Protein AF-A0A430FF08-F1 (afdb_monomer_lite)

Structure (mmCIF, N/CA/C/O backbone):
data_AF-A0A430FF08-F1
#
_entry.id   AF-A0A430FF08-F1
#
loop_
_atom_site.group_PDB
_atom_site.id
_atom_site.type_symbol
_atom_site.label_atom_id
_atom_site.label_alt_id
_atom_site.label_comp_id
_atom_site.label_asym_id
_atom_site.label_entity_id
_atom_site.label_seq_id
_atom_site.pdbx_PDB_ins_code
_atom_site.Cartn_x
_atom_site.Cartn_y
_atom_site.Cartn_z
_atom_site.occupancy
_atom_site.B_iso_or_equiv
_atom_site.auth_seq_id
_atom_site.auth_comp_id
_atom_site.auth_asym_id
_atom_site.auth_atom_id
_atom_site.pdbx_PDB_model_num
ATOM 1 N N . MET A 1 1 ? 15.191 -6.983 -10.517 1.00 66.75 1 MET A N 1
ATOM 2 C C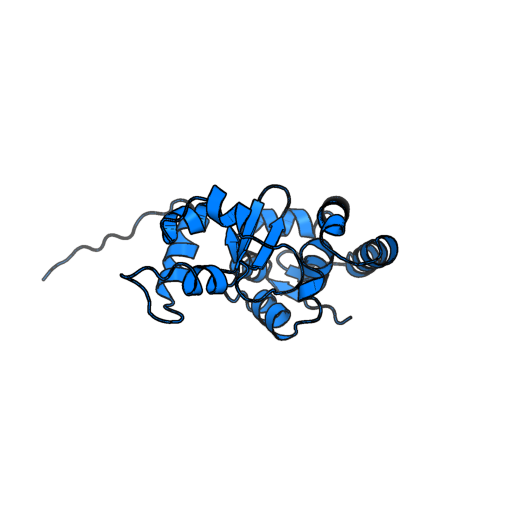A . MET A 1 1 ? 13.852 -6.949 -9.890 1.00 66.75 1 MET A CA 1
ATOM 3 C C . MET A 1 1 ? 12.830 -7.438 -10.908 1.00 66.75 1 MET A C 1
ATOM 5 O O . MET A 1 1 ? 12.904 -7.000 -12.047 1.00 66.75 1 MET A O 1
ATOM 9 N N . LYS A 1 2 ? 11.949 -8.388 -10.564 1.00 80.06 2 LYS A N 1
ATOM 10 C CA . LYS A 1 2 ? 10.978 -8.935 -11.528 1.00 80.06 2 LYS A CA 1
ATOM 11 C C . LYS A 1 2 ? 9.742 -8.034 -11.597 1.00 80.06 2 LYS A C 1
ATOM 13 O O . LYS A 1 2 ? 9.140 -7.730 -10.567 1.00 80.06 2 LYS A O 1
ATOM 18 N N . LYS A 1 3 ? 9.357 -7.635 -12.808 1.00 86.44 3 LYS A N 1
ATOM 19 C CA . LYS A 1 3 ? 8.114 -6.902 -13.074 1.00 86.44 3 LYS A CA 1
ATOM 20 C C . LYS A 1 3 ? 6.908 -7.793 -12.763 1.00 86.44 3 LYS A C 1
ATOM 22 O O . LYS A 1 3 ? 6.818 -8.907 -13.282 1.00 86.44 3 LYS A O 1
ATOM 27 N N . VAL A 1 4 ? 5.988 -7.305 -11.930 1.00 90.81 4 VAL A N 1
ATOM 28 C CA . VAL A 1 4 ? 4.734 -7.994 -11.588 1.00 90.81 4 VAL A CA 1
ATOM 29 C C . VAL A 1 4 ? 3.559 -7.135 -12.024 1.00 90.81 4 VAL A C 1
ATOM 31 O O . VAL A 1 4 ? 3.345 -6.042 -11.504 1.00 90.81 4 VAL A O 1
ATOM 34 N N . ILE A 1 5 ? 2.795 -7.637 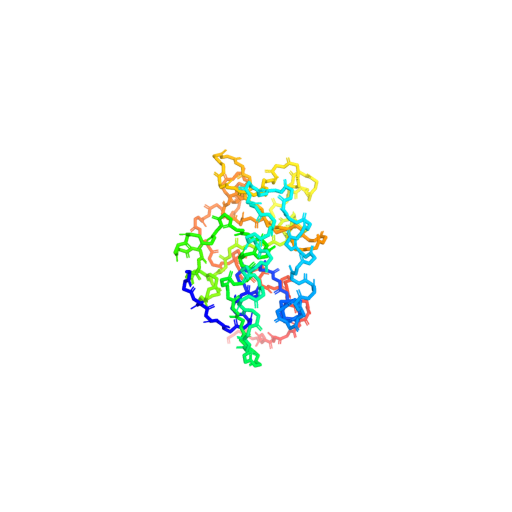-12.993 1.00 91.81 5 ILE A N 1
ATOM 35 C CA . ILE A 1 5 ? 1.619 -6.958 -13.533 1.00 91.81 5 ILE A CA 1
ATOM 36 C C . ILE A 1 5 ? 0.351 -7.564 -12.940 1.00 91.81 5 ILE A C 1
ATOM 38 O O . ILE A 1 5 ? 0.188 -8.781 -12.921 1.00 91.81 5 ILE A O 1
ATOM 42 N N . ALA A 1 6 ? -0.561 -6.707 -12.493 1.00 93.31 6 ALA A N 1
ATOM 43 C CA . ALA A 1 6 ? -1.862 -7.099 -11.967 1.00 93.31 6 ALA A CA 1
ATOM 44 C C . ALA A 1 6 ? -2.968 -6.199 -12.518 1.00 93.31 6 ALA A C 1
ATOM 46 O O . ALA A 1 6 ? -2.698 -5.111 -13.027 1.00 93.31 6 ALA A O 1
ATOM 47 N N . ARG A 1 7 ? -4.230 -6.630 -12.405 1.00 94.56 7 ARG A N 1
ATOM 48 C CA . ARG A 1 7 ? -5.366 -5.746 -12.708 1.00 94.56 7 ARG A CA 1
ATOM 49 C C . ARG A 1 7 ? -5.378 -4.586 -11.714 1.00 94.56 7 ARG A C 1
ATOM 51 O O . ARG A 1 7 ? -5.214 -4.811 -10.519 1.00 94.56 7 ARG A O 1
ATOM 58 N N . THR A 1 8 ? -5.658 -3.367 -12.170 1.00 93.38 8 THR A N 1
ATOM 59 C CA . THR A 1 8 ? -5.707 -2.179 -11.297 1.00 93.38 8 THR A CA 1
ATOM 60 C C . THR A 1 8 ? -6.659 -2.373 -10.118 1.00 93.38 8 THR A C 1
ATOM 62 O O . THR A 1 8 ? -6.327 -2.006 -8.995 1.00 93.38 8 THR A O 1
ATOM 65 N N . LYS A 1 9 ? -7.810 -3.020 -10.353 1.00 94.50 9 LYS A N 1
ATOM 66 C CA . LYS A 1 9 ? -8.791 -3.331 -9.305 1.00 94.50 9 LYS A CA 1
ATOM 67 C C . LYS A 1 9 ? -8.232 -4.205 -8.179 1.00 94.50 9 LYS A C 1
ATOM 69 O O . LYS A 1 9 ? -8.669 -4.067 -7.046 1.00 94.50 9 LYS A O 1
ATOM 74 N N . ASN A 1 10 ? -7.270 -5.078 -8.481 1.00 95.56 10 ASN A N 1
ATOM 75 C CA . ASN A 1 10 ? -6.657 -5.948 -7.485 1.00 95.56 10 ASN A CA 1
ATOM 76 C C . ASN A 1 10 ? -5.764 -5.118 -6.563 1.00 95.56 10 ASN A C 1
ATOM 78 O O . ASN A 1 10 ? -5.922 -5.175 -5.351 1.00 95.56 10 ASN A O 1
ATOM 82 N N . LEU A 1 11 ? -4.896 -4.277 -7.134 1.00 95.12 11 LEU A N 1
ATOM 83 C CA . LEU A 1 11 ? -4.060 -3.385 -6.331 1.00 95.12 11 LEU A CA 1
ATOM 84 C C . LEU A 1 11 ? -4.914 -2.404 -5.511 1.00 95.12 11 LEU A C 1
ATOM 86 O O . LEU A 1 11 ? -4.645 -2.202 -4.334 1.00 95.12 11 LEU A O 1
ATOM 90 N N . ALA A 1 12 ? -5.976 -1.851 -6.099 1.00 93.69 12 ALA A N 1
ATOM 91 C CA . ALA A 1 12 ? -6.926 -0.995 -5.388 1.00 93.69 12 ALA A CA 1
ATOM 92 C C . ALA A 1 12 ? -7.569 -1.720 -4.195 1.00 93.69 12 ALA A C 1
ATOM 94 O O . ALA A 1 12 ? -7.608 -1.177 -3.092 1.00 93.69 12 ALA A O 1
ATOM 95 N N . LEU A 1 13 ? -7.980 -2.978 -4.392 1.00 92.00 13 LEU A N 1
ATOM 96 C CA . LEU A 1 13 ? -8.539 -3.801 -3.329 1.00 92.00 13 LEU A CA 1
ATOM 97 C C . LEU A 1 13 ? -7.517 -4.095 -2.222 1.00 92.00 13 LEU A C 1
ATOM 99 O O . LEU A 1 13 ? -7.828 -3.911 -1.052 1.00 92.00 13 LEU A O 1
ATOM 103 N N . TYR A 1 14 ? -6.292 -4.484 -2.577 1.00 94.88 14 TYR A N 1
ATOM 104 C CA . TYR A 1 14 ? -5.200 -4.700 -1.620 1.00 94.88 14 TYR A CA 1
ATOM 105 C C . TYR A 1 14 ? -4.941 -3.464 -0.743 1.00 94.88 14 TYR A C 1
ATOM 107 O O . TYR A 1 14 ? -4.687 -3.608 0.453 1.00 94.88 14 TYR A O 1
ATOM 115 N N . LEU A 1 15 ? -5.030 -2.266 -1.332 1.00 93.06 15 LEU A N 1
ATOM 116 C CA . LEU A 1 15 ? -4.756 -0.990 -0.665 1.00 93.06 15 LEU A CA 1
ATOM 117 C C . LEU A 1 15 ? -5.946 -0.411 0.116 1.00 93.06 15 LEU A C 1
ATOM 119 O O . LEU A 1 15 ? -5.754 0.532 0.883 1.00 93.06 15 LEU A O 1
ATOM 123 N N . GLY A 1 16 ? -7.168 -0.895 -0.126 1.00 89.69 16 GLY A N 1
ATOM 124 C CA . GLY A 1 16 ? -8.377 -0.224 0.355 1.00 89.69 16 GLY A CA 1
ATOM 125 C C . GLY A 1 16 ? -8.541 1.179 -0.250 1.00 89.69 16 GLY A C 1
ATOM 126 O O . GLY A 1 16 ? -8.882 2.128 0.457 1.00 89.69 16 GLY A O 1
ATOM 127 N N . LEU A 1 17 ? -8.246 1.321 -1.546 1.00 91.19 17 LEU A N 1
ATOM 128 C CA . LEU A 1 17 ? -8.379 2.558 -2.321 1.00 91.19 17 LEU A CA 1
ATOM 129 C C . LEU A 1 17 ? -9.340 2.366 -3.498 1.00 91.19 17 LEU A C 1
ATOM 131 O O . LEU A 1 17 ? -9.623 1.245 -3.919 1.00 91.19 17 LEU A O 1
ATOM 135 N N . ASP A 1 18 ? -9.796 3.472 -4.080 1.00 91.06 18 ASP A N 1
ATOM 136 C CA . ASP A 1 18 ? -10.541 3.442 -5.331 1.00 91.06 18 ASP A CA 1
ATOM 137 C C . ASP A 1 18 ? -9.617 3.179 -6.540 1.00 91.06 18 ASP A C 1
ATOM 139 O O . ASP A 1 18 ? -8.431 3.532 -6.568 1.00 91.06 18 ASP A O 1
ATOM 143 N N . VAL A 1 19 ? -10.177 2.537 -7.570 1.00 91.31 19 VAL A N 1
ATOM 144 C CA . VAL A 1 19 ? -9.451 2.148 -8.793 1.00 91.31 19 VAL A CA 1
ATOM 145 C C . VAL A 1 19 ? -8.913 3.363 -9.550 1.00 91.31 19 VAL A C 1
ATOM 147 O O . VAL A 1 19 ? -7.866 3.271 -10.199 1.00 91.31 19 VAL A O 1
ATOM 150 N N . GLU A 1 20 ? -9.609 4.496 -9.473 1.00 90.25 20 GLU A N 1
ATOM 151 C CA . GLU A 1 20 ? -9.239 5.719 -10.178 1.00 90.25 20 GLU A CA 1
ATOM 152 C C . GLU A 1 20 ? -8.006 6.374 -9.546 1.00 90.25 20 GLU A C 1
ATOM 154 O O . GLU A 1 20 ? -7.080 6.756 -10.260 1.00 90.25 20 GLU A O 1
ATOM 159 N N . THR A 1 21 ? -7.916 6.406 -8.217 1.00 90.12 21 THR A N 1
ATOM 160 C CA . THR A 1 21 ? -6.736 6.863 -7.478 1.00 90.12 21 THR A CA 1
ATOM 161 C C . THR A 1 21 ? -5.509 6.058 -7.878 1.00 90.12 21 THR A C 1
ATOM 163 O O . THR A 1 21 ? -4.497 6.647 -8.261 1.00 90.12 21 THR A O 1
ATOM 166 N N . VAL A 1 22 ? -5.595 4.722 -7.876 1.00 91.31 22 VAL A N 1
ATOM 167 C CA . VAL A 1 22 ? -4.478 3.865 -8.311 1.00 91.31 22 VAL A CA 1
ATOM 168 C C . VAL A 1 22 ? -4.142 4.113 -9.786 1.00 91.31 22 VAL A C 1
ATOM 170 O O . VAL A 1 22 ? -2.974 4.282 -10.137 1.00 91.31 22 VAL A O 1
ATOM 173 N N . SER A 1 23 ? -5.153 4.196 -10.658 1.00 88.69 23 SER A N 1
ATOM 174 C CA . SER A 1 23 ? -4.961 4.472 -12.090 1.00 88.69 23 SER A CA 1
ATOM 175 C C . SER A 1 23 ? -4.238 5.794 -12.338 1.00 88.69 23 SER A C 1
ATOM 177 O O . SER A 1 23 ? -3.362 5.857 -13.199 1.00 88.69 23 SER A O 1
ATOM 179 N N . ARG A 1 24 ? -4.585 6.844 -11.589 1.00 88.94 24 ARG A N 1
ATOM 180 C CA . ARG A 1 24 ? -4.033 8.192 -11.743 1.00 88.94 24 ARG A CA 1
ATOM 181 C C . ARG A 1 24 ? -2.533 8.231 -11.492 1.00 88.94 24 ARG A C 1
ATOM 183 O O . ARG A 1 24 ? -1.807 8.819 -12.286 1.00 88.94 24 ARG A O 1
ATOM 190 N N . PHE A 1 25 ? -2.068 7.592 -10.422 1.00 88.19 25 PHE A N 1
ATOM 191 C CA . PHE A 1 25 ? -0.635 7.479 -10.158 1.00 88.19 25 PHE A CA 1
ATOM 192 C C . PHE A 1 25 ? 0.058 6.636 -11.223 1.00 88.19 25 PHE A C 1
ATOM 194 O O . PHE A 1 25 ? 1.037 7.073 -11.810 1.00 88.19 25 PHE A O 1
ATOM 201 N N . MET A 1 26 ? -0.486 5.461 -11.544 1.00 87.31 26 MET A N 1
ATOM 202 C CA . MET A 1 26 ? 0.181 4.521 -12.451 1.00 87.31 26 MET A CA 1
ATOM 203 C C . MET A 1 26 ? 0.250 4.991 -13.912 1.00 87.31 26 MET A C 1
ATOM 205 O O . MET A 1 26 ? 1.016 4.431 -14.691 1.00 87.31 26 MET A O 1
ATOM 209 N N . ARG A 1 27 ? -0.531 6.009 -14.295 1.00 85.31 27 ARG A N 1
ATOM 210 C CA . ARG A 1 27 ? -0.463 6.659 -15.616 1.00 85.31 27 ARG A CA 1
ATOM 211 C C . ARG A 1 27 ? 0.418 7.905 -15.642 1.00 85.31 27 ARG A C 1
ATOM 213 O O . ARG A 1 27 ? 0.702 8.407 -16.724 1.00 85.31 27 ARG A O 1
ATOM 220 N N . ASN A 1 28 ? 0.827 8.421 -14.486 1.00 86.12 28 ASN A N 1
ATOM 221 C CA . ASN A 1 28 ? 1.565 9.670 -14.387 1.00 86.12 28 ASN A CA 1
ATOM 222 C C . ASN A 1 28 ? 2.884 9.442 -13.643 1.00 86.12 28 ASN A C 1
ATOM 224 O O . ASN A 1 28 ? 2.937 9.432 -12.413 1.00 86.12 28 ASN A O 1
ATOM 228 N N . GLY A 1 29 ? 3.962 9.299 -14.416 1.00 82.81 29 GLY A N 1
ATOM 229 C CA . GLY A 1 29 ? 5.302 9.085 -13.872 1.00 82.81 29 GLY A CA 1
ATOM 230 C C . GLY A 1 29 ? 5.780 10.209 -12.960 1.00 82.81 29 GLY A C 1
ATOM 231 O O . GLY A 1 29 ? 6.446 9.931 -11.971 1.00 82.81 29 GLY A O 1
ATOM 232 N N . MET A 1 30 ? 5.379 11.456 -13.222 1.00 86.88 30 MET A N 1
ATOM 233 C CA . MET A 1 30 ? 5.700 12.586 -12.346 1.00 86.88 30 MET A CA 1
ATOM 234 C C . MET A 1 30 ? 5.049 12.410 -10.971 1.00 86.88 30 MET A C 1
ATOM 236 O O .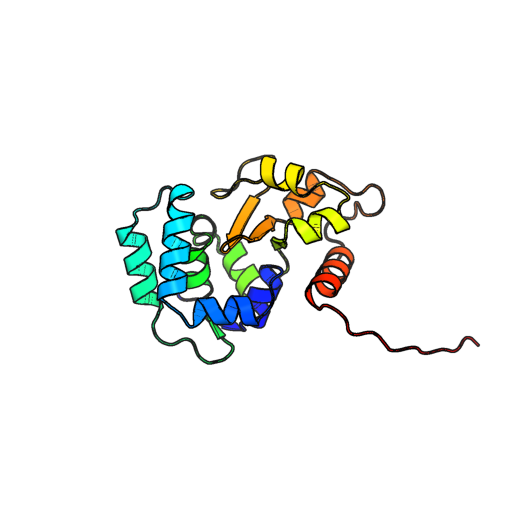 MET A 1 30 ? 5.725 12.54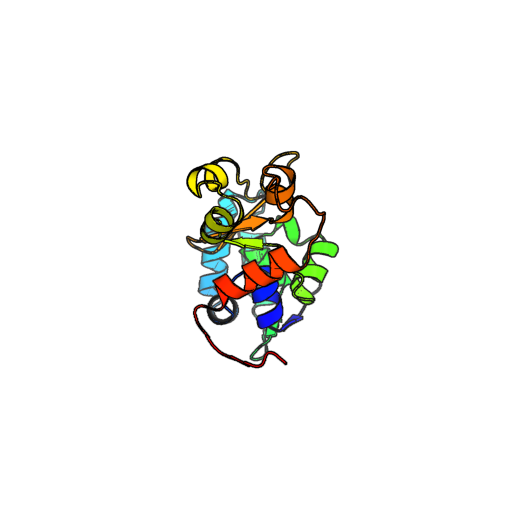9 -9.960 1.00 86.88 30 MET A O 1
ATOM 240 N N . LEU A 1 31 ? 3.783 11.982 -10.915 1.00 88.56 31 LEU A N 1
ATOM 241 C CA . LEU A 1 31 ? 3.116 11.697 -9.640 1.00 88.56 31 LEU A CA 1
ATOM 242 C C . LEU A 1 31 ? 3.739 10.521 -8.882 1.00 88.56 31 LEU A C 1
ATOM 244 O O . LEU A 1 31 ? 3.718 10.527 -7.652 1.00 88.56 31 LEU A O 1
ATOM 248 N N . LEU A 1 32 ? 4.259 9.513 -9.586 1.00 88.50 32 LEU A N 1
ATOM 249 C CA . LEU A 1 32 ? 4.988 8.407 -8.958 1.00 88.50 32 LEU A CA 1
ATOM 250 C C . LEU A 1 32 ? 6.324 8.870 -8.383 1.00 88.50 32 LEU A C 1
ATOM 252 O O . LEU A 1 32 ? 6.644 8.507 -7.255 1.00 88.50 32 LEU A O 1
ATOM 256 N N . LYS A 1 33 ? 7.069 9.697 -9.122 1.00 88.88 33 LYS A N 1
ATOM 257 C CA . LYS A 1 33 ? 8.326 10.286 -8.647 1.00 88.88 33 LYS A CA 1
ATOM 258 C C . LYS A 1 33 ? 8.101 11.200 -7.450 1.00 88.88 33 LYS A C 1
ATOM 260 O O . LYS A 1 33 ? 8.745 11.012 -6.430 1.00 88.88 33 LYS A O 1
ATOM 265 N N . GLU A 1 34 ? 7.133 12.112 -7.516 1.00 89.62 34 GLU A N 1
ATOM 266 C CA . GLU A 1 34 ? 6.777 12.974 -6.381 1.00 89.62 34 GLU A CA 1
ATOM 267 C C . GLU A 1 34 ? 6.354 12.163 -5.152 1.00 89.62 34 GLU A C 1
ATOM 269 O O . GLU A 1 34 ? 6.673 12.519 -4.017 1.00 89.62 34 GLU A O 1
ATOM 274 N N . ALA A 1 35 ? 5.605 11.075 -5.357 1.00 88.50 35 ALA A N 1
ATOM 275 C CA . ALA A 1 35 ? 5.221 10.189 -4.270 1.00 88.50 35 ALA A CA 1
ATOM 276 C C . ALA A 1 35 ? 6.435 9.488 -3.657 1.00 88.50 35 ALA A C 1
ATOM 278 O O . ALA A 1 35 ? 6.570 9.493 -2.435 1.00 88.50 35 ALA A O 1
ATOM 279 N N . ALA A 1 36 ? 7.321 8.946 -4.491 1.00 88.38 36 ALA A N 1
ATOM 280 C CA . ALA A 1 36 ? 8.586 8.373 -4.060 1.00 88.38 36 ALA A CA 1
ATOM 281 C C . ALA A 1 36 ? 9.414 9.383 -3.269 1.00 88.38 36 ALA A C 1
ATOM 283 O O . ALA A 1 36 ? 9.819 9.081 -2.154 1.00 88.38 36 ALA A O 1
ATOM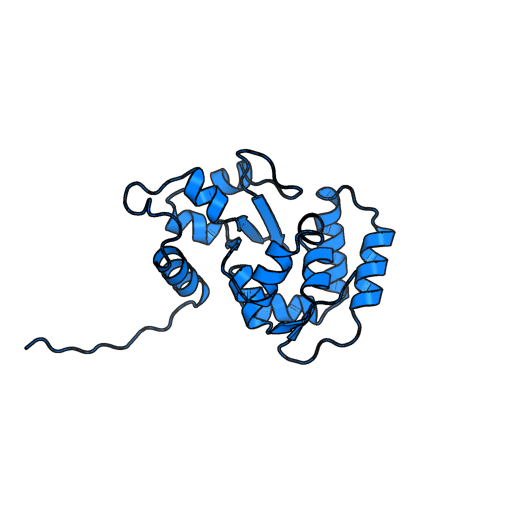 284 N N . GLU A 1 37 ? 9.591 10.602 -3.781 1.00 88.31 37 GLU A N 1
ATOM 285 C CA . GLU A 1 37 ? 10.353 11.656 -3.109 1.00 88.31 37 GLU A CA 1
ATOM 286 C C . GLU A 1 37 ? 9.793 11.999 -1.733 1.00 88.31 37 GLU A C 1
ATOM 288 O O . GLU A 1 37 ? 10.536 12.065 -0.758 1.00 88.31 37 GLU A O 1
ATOM 293 N N . ARG A 1 38 ? 8.474 12.173 -1.626 1.00 86.25 38 ARG A N 1
ATOM 294 C CA . ARG A 1 38 ? 7.827 12.452 -0.335 1.00 86.25 38 ARG A CA 1
ATOM 295 C C . ARG A 1 38 ? 7.981 11.316 0.653 1.00 86.25 38 ARG A C 1
ATOM 297 O O . ARG A 1 38 ? 7.966 11.552 1.854 1.00 86.25 38 ARG A O 1
ATOM 304 N N . ASN A 1 39 ? 8.071 10.099 0.144 1.00 83.50 39 ASN A N 1
ATOM 305 C CA . ASN A 1 39 ? 8.180 8.919 0.963 1.00 83.50 39 ASN A CA 1
ATOM 306 C C . ASN A 1 39 ? 9.642 8.526 1.264 1.00 83.50 39 ASN A C 1
ATOM 308 O O . ASN A 1 39 ? 9.858 7.772 2.207 1.00 83.50 39 ASN A O 1
ATOM 312 N N . LEU A 1 40 ? 10.640 9.074 0.552 1.00 80.00 40 LEU A N 1
ATOM 313 C CA . LEU A 1 40 ? 12.074 8.819 0.785 1.00 80.00 40 LEU A CA 1
ATOM 314 C C . LEU A 1 40 ? 12.501 9.104 2.223 1.00 80.00 40 LEU A C 1
ATOM 316 O O . LEU A 1 40 ? 13.328 8.379 2.753 1.00 80.00 40 LEU A O 1
ATOM 320 N N . ILE A 1 41 ? 11.903 10.098 2.887 1.00 75.69 41 ILE A N 1
ATOM 321 C CA . ILE A 1 41 ? 12.192 10.398 4.302 1.00 75.69 41 ILE A CA 1
ATOM 322 C C . ILE A 1 41 ? 11.922 9.208 5.237 1.00 75.69 41 ILE A C 1
ATOM 324 O O . ILE A 1 41 ? 12.392 9.187 6.370 1.00 75.69 41 ILE A O 1
ATOM 328 N N . HIS A 1 42 ? 11.136 8.233 4.779 1.00 75.44 42 HIS A N 1
ATOM 329 C CA . HIS A 1 42 ? 10.781 7.033 5.523 1.00 75.44 42 HIS A CA 1
ATOM 330 C C . HIS A 1 42 ? 11.615 5.813 5.109 1.00 75.44 42 HIS A C 1
ATOM 332 O O . HIS A 1 42 ? 11.483 4.752 5.719 1.00 75.44 42 HIS A O 1
ATOM 338 N N . TYR A 1 43 ? 12.456 5.931 4.076 1.00 71.88 43 TYR A N 1
ATOM 339 C CA . TYR A 1 43 ? 13.215 4.823 3.502 1.00 71.88 43 TYR A CA 1
ATOM 340 C C . TYR A 1 43 ? 14.707 5.105 3.596 1.00 71.88 43 TYR A C 1
ATOM 342 O O . TYR A 1 43 ? 15.190 6.116 3.105 1.00 71.88 43 TYR A O 1
ATOM 350 N N . ALA A 1 44 ? 15.467 4.160 4.144 1.00 71.62 44 ALA A N 1
ATOM 351 C CA . ALA A 1 44 ? 16.926 4.168 4.046 1.00 71.62 44 ALA A CA 1
ATOM 352 C C . ALA A 1 44 ? 17.383 3.731 2.635 1.00 71.62 44 ALA A C 1
ATOM 354 O O . ALA A 1 44 ? 18.171 2.801 2.487 1.00 71.62 44 ALA A O 1
ATOM 355 N N . VAL A 1 45 ? 16.809 4.334 1.589 1.00 74.94 45 VAL A N 1
ATOM 356 C CA . VAL A 1 45 ? 17.066 4.011 0.181 1.00 74.94 45 VAL A CA 1
ATOM 357 C C . VAL A 1 45 ? 17.575 5.259 -0.526 1.00 74.94 45 VAL A C 1
ATOM 359 O O . VAL A 1 45 ? 17.047 6.352 -0.330 1.00 74.94 45 VAL A O 1
ATOM 362 N N . ASP A 1 46 ? 18.593 5.078 -1.361 1.00 83.19 46 ASP A N 1
ATOM 363 C CA . ASP A 1 46 ? 19.166 6.140 -2.179 1.00 83.19 46 ASP A CA 1
ATOM 364 C C . ASP A 1 46 ? 18.137 6.703 -3.179 1.00 83.19 46 ASP A C 1
ATOM 366 O O . ASP A 1 46 ? 17.426 5.957 -3.867 1.00 83.19 46 ASP A O 1
ATOM 370 N N . LYS A 1 47 ? 18.056 8.038 -3.249 1.00 84.81 47 LYS A N 1
ATOM 371 C CA . LYS A 1 47 ? 17.107 8.758 -4.104 1.00 84.81 47 LYS A CA 1
ATOM 372 C C . LYS A 1 47 ? 17.294 8.407 -5.577 1.00 84.81 47 LYS A C 1
ATOM 374 O O . LYS A 1 47 ? 16.309 8.116 -6.255 1.00 84.81 47 LYS A O 1
ATOM 379 N N . ASP A 1 48 ? 18.524 8.445 -6.068 1.00 86.00 48 ASP A N 1
ATOM 380 C CA . ASP A 1 48 ? 18.826 8.280 -7.487 1.00 86.00 48 ASP A CA 1
ATOM 381 C C . ASP A 1 48 ? 18.555 6.842 -7.924 1.00 86.00 48 ASP A C 1
ATOM 383 O O . ASP A 1 48 ? 17.970 6.607 -8.985 1.00 86.00 48 ASP A O 1
ATOM 387 N N . VAL A 1 49 ? 18.853 5.873 -7.052 1.00 83.19 49 VAL A N 1
ATOM 388 C CA . VAL A 1 49 ? 18.482 4.465 -7.253 1.00 83.19 49 VAL A CA 1
ATOM 389 C C . VAL A 1 49 ? 16.963 4.306 -7.376 1.00 83.19 49 VAL A C 1
ATOM 391 O O . VAL A 1 49 ? 16.486 3.605 -8.276 1.00 83.19 49 VAL A O 1
ATOM 394 N N . LEU A 1 50 ? 16.190 4.966 -6.508 1.00 81.94 50 LEU A N 1
ATOM 395 C CA . LEU A 1 50 ? 14.729 4.884 -6.519 1.00 81.94 50 LEU A CA 1
ATOM 396 C C . LEU A 1 50 ? 14.125 5.533 -7.774 1.00 81.94 50 LEU A C 1
ATOM 398 O O . LEU A 1 50 ? 13.259 4.940 -8.421 1.00 81.94 50 LEU A O 1
ATOM 402 N N . MET A 1 51 ? 14.608 6.719 -8.157 1.00 87.81 51 MET A N 1
ATOM 403 C CA . MET A 1 51 ? 14.139 7.423 -9.356 1.00 87.81 51 MET A CA 1
ATOM 404 C C . MET A 1 51 ? 14.477 6.655 -10.633 1.00 87.81 51 MET A C 1
ATOM 406 O O . MET A 1 51 ? 13.608 6.488 -11.490 1.00 87.81 51 MET A O 1
ATOM 410 N N . ALA A 1 52 ? 15.690 6.104 -10.732 1.00 85.31 52 ALA A N 1
ATOM 411 C CA . ALA A 1 52 ? 16.095 5.276 -11.864 1.00 85.31 52 ALA A CA 1
ATOM 412 C C . ALA A 1 52 ? 15.250 3.996 -11.979 1.00 85.31 52 ALA A C 1
ATOM 414 O O . ALA A 1 52 ? 14.925 3.559 -13.087 1.00 85.31 52 ALA A O 1
ATOM 415 N N . ALA A 1 53 ? 14.857 3.397 -10.849 1.00 82.25 53 ALA A N 1
ATOM 416 C CA . ALA A 1 53 ? 13.942 2.259 -10.839 1.00 82.25 53 ALA A CA 1
ATOM 417 C C . ALA A 1 53 ? 12.549 2.644 -11.362 1.00 82.25 53 ALA A C 1
ATOM 419 O O . ALA A 1 53 ? 11.972 1.897 -12.154 1.00 82.25 53 ALA A O 1
ATOM 420 N N . ILE A 1 54 ? 12.032 3.818 -10.983 1.00 85.94 54 ILE A N 1
ATOM 421 C CA . ILE A 1 54 ? 10.761 4.341 -11.504 1.00 85.94 54 ILE A CA 1
ATOM 422 C C . ILE A 1 54 ? 10.849 4.573 -13.012 1.00 85.94 54 ILE A C 1
ATOM 424 O O . ILE A 1 54 ? 9.996 4.085 -13.751 1.00 85.94 54 ILE A O 1
ATOM 428 N N . ASP A 1 55 ? 11.895 5.253 -13.482 1.00 85.00 55 ASP A N 1
ATOM 429 C CA . ASP A 1 55 ? 12.089 5.546 -14.907 1.00 85.00 55 ASP A CA 1
ATOM 430 C C . ASP A 1 55 ? 12.191 4.282 -15.761 1.00 85.00 55 ASP A C 1
ATOM 432 O O . ASP A 1 55 ? 11.579 4.193 -16.828 1.00 85.00 55 ASP A O 1
ATOM 436 N N . ARG A 1 56 ? 12.901 3.264 -15.266 1.00 81.00 56 ARG A N 1
ATOM 437 C CA . ARG A 1 56 ? 13.021 1.966 -15.940 1.00 81.00 56 ARG A CA 1
ATOM 438 C C . ARG A 1 56 ? 11.677 1.245 -16.049 1.00 81.00 56 ARG A C 1
ATOM 440 O O . ARG A 1 56 ? 11.369 0.647 -17.078 1.00 81.00 56 ARG A O 1
ATOM 447 N N . GLU A 1 57 ? 10.878 1.282 -14.989 1.00 74.88 57 GLU A N 1
ATOM 448 C CA . GLU A 1 57 ? 9.639 0.506 -14.879 1.00 74.88 57 GLU A CA 1
ATOM 449 C C . GLU A 1 57 ? 8.408 1.212 -15.474 1.00 74.88 57 GLU A C 1
ATOM 451 O O . GLU A 1 57 ? 7.382 0.566 -15.712 1.00 74.88 57 GLU A O 1
ATOM 456 N N . MET A 1 58 ? 8.508 2.513 -15.765 1.00 74.06 58 MET A N 1
ATOM 457 C CA . MET A 1 58 ? 7.465 3.349 -16.380 1.00 74.06 58 MET A CA 1
ATOM 458 C C . MET A 1 58 ? 7.058 2.916 -17.801 1.00 74.06 58 MET A C 1
ATOM 460 O O . MET A 1 58 ? 6.082 3.419 -18.363 1.00 74.06 58 MET A O 1
ATOM 464 N N . GLN A 1 59 ? 7.758 1.955 -18.403 1.00 60.06 59 GLN A N 1
ATOM 465 C CA . GLN A 1 59 ? 7.473 1.505 -19.758 1.00 60.06 59 GLN A CA 1
ATOM 466 C C . GLN A 1 59 ? 6.268 0.542 -19.818 1.00 60.06 59 GLN A C 1
ATOM 468 O O . GLN A 1 59 ? 6.321 -0.625 -19.411 1.00 60.06 59 GLN A O 1
ATOM 473 N N . ARG A 1 60 ? 5.184 1.053 -20.422 1.00 58.88 60 ARG A N 1
ATOM 474 C CA . ARG A 1 60 ? 4.024 0.321 -20.972 1.00 58.88 60 ARG A CA 1
ATOM 475 C C . ARG A 1 60 ? 3.189 -0.449 -19.939 1.00 58.88 60 ARG A C 1
ATOM 477 O O . ARG A 1 60 ? 3.260 -1.676 -19.848 1.00 58.88 60 ARG A O 1
ATOM 484 N N . SER A 1 61 ? 2.329 0.269 -19.215 1.00 60.28 61 SER A N 1
ATOM 485 C CA . SER A 1 61 ? 1.193 -0.342 -18.508 1.00 60.28 61 SER A CA 1
ATOM 486 C C . SER A 1 61 ? -0.034 -0.357 -19.422 1.00 60.28 61 SER A C 1
ATOM 488 O O . SER A 1 61 ? -0.505 0.694 -19.852 1.00 60.28 61 SER A O 1
ATOM 490 N N . ALA A 1 62 ? -0.545 -1.549 -19.738 1.00 67.69 62 ALA A N 1
ATOM 491 C CA . ALA A 1 62 ? -1.791 -1.696 -20.484 1.00 67.69 62 ALA A CA 1
ATOM 492 C C . ALA A 1 62 ? -2.972 -1.115 -19.687 1.00 67.69 62 ALA A C 1
ATOM 494 O O . ALA A 1 62 ? -2.987 -1.152 -18.454 1.00 67.69 62 ALA A O 1
ATOM 495 N N . ARG A 1 63 ? -3.991 -0.592 -20.379 1.00 77.94 63 ARG A N 1
ATOM 496 C CA . ARG A 1 63 ? -5.190 -0.039 -19.731 1.00 77.94 63 ARG A CA 1
ATOM 497 C C . ARG A 1 63 ? -5.825 -1.085 -18.802 1.00 77.94 63 ARG A C 1
ATOM 499 O O . ARG A 1 63 ? -6.071 -2.212 -19.212 1.00 77.94 63 ARG A O 1
ATOM 506 N N . GLY A 1 64 ? -6.089 -0.701 -17.551 1.00 84.88 64 GLY A N 1
ATOM 507 C CA . GLY A 1 64 ? -6.669 -1.592 -16.534 1.00 84.88 64 GLY A CA 1
ATOM 508 C C . GLY A 1 64 ? -5.670 -2.529 -15.845 1.00 84.88 64 GLY A C 1
ATOM 509 O O . GLY A 1 64 ? -6.082 -3.344 -15.016 1.00 84.88 64 GLY A O 1
ATOM 510 N N . TYR A 1 65 ? -4.377 -2.398 -16.150 1.00 89.44 65 TYR A N 1
ATOM 511 C CA . TYR A 1 65 ? -3.291 -3.119 -15.501 1.00 89.44 65 TYR A CA 1
ATOM 512 C C . TYR A 1 65 ? -2.283 -2.154 -14.880 1.00 89.44 65 TYR A C 1
ATOM 514 O O . TYR A 1 65 ? -2.111 -1.021 -15.328 1.00 89.44 65 TYR A O 1
ATOM 522 N N . VAL A 1 66 ? -1.616 -2.617 -13.828 1.00 90.50 66 VAL A N 1
ATOM 523 C CA . VAL A 1 66 ? -0.612 -1.862 -13.079 1.00 90.50 66 VAL A CA 1
ATOM 524 C C . VAL A 1 66 ? 0.600 -2.728 -12.805 1.00 90.50 66 VAL A C 1
ATOM 526 O O . VAL A 1 66 ? 0.486 -3.934 -12.584 1.00 90.50 66 VAL A O 1
ATOM 529 N N . ASN A 1 67 ? 1.762 -2.088 -12.795 1.00 91.62 67 ASN A N 1
ATOM 530 C CA . ASN A 1 67 ? 2.994 -2.673 -12.304 1.00 91.62 67 ASN A CA 1
ATOM 531 C C . ASN A 1 67 ? 3.031 -2.557 -10.771 1.00 91.62 67 ASN A C 1
ATOM 533 O O . ASN A 1 67 ? 3.265 -1.478 -10.230 1.00 91.62 67 ASN A O 1
ATOM 537 N N . VAL A 1 68 ? 2.763 -3.664 -10.076 1.00 92.81 68 VAL A N 1
ATOM 538 C CA . VAL A 1 68 ? 2.758 -3.744 -8.603 1.00 92.81 68 VAL A CA 1
ATOM 539 C C . VAL A 1 68 ? 4.145 -3.441 -8.047 1.00 92.81 68 VAL A C 1
ATOM 541 O O . VAL A 1 68 ? 4.278 -2.743 -7.047 1.00 92.81 68 VAL A O 1
ATOM 544 N N . THR A 1 69 ? 5.181 -3.917 -8.732 1.00 90.38 69 THR A N 1
ATOM 545 C CA . THR A 1 69 ? 6.571 -3.673 -8.358 1.00 90.38 69 THR A CA 1
ATOM 546 C C . THR A 1 69 ? 6.878 -2.173 -8.362 1.00 90.38 69 THR A C 1
ATOM 548 O O . THR A 1 69 ? 7.409 -1.654 -7.386 1.00 90.38 69 THR A O 1
ATOM 551 N N . LEU A 1 70 ? 6.469 -1.454 -9.414 1.00 90.06 70 LEU A N 1
ATOM 552 C CA . LEU A 1 70 ? 6.618 0.004 -9.503 1.00 90.06 70 LEU A CA 1
ATOM 553 C C . LEU A 1 70 ? 5.827 0.743 -8.413 1.00 90.06 70 LEU A C 1
ATOM 555 O O . LEU A 1 70 ? 6.309 1.727 -7.858 1.00 90.06 70 LEU A O 1
ATOM 559 N N . TRP A 1 71 ? 4.636 0.253 -8.063 1.00 92.50 71 TRP A N 1
ATOM 560 C CA . TRP A 1 71 ? 3.880 0.809 -6.942 1.00 92.50 71 TRP A CA 1
ATOM 561 C C . TRP A 1 71 ? 4.648 0.688 -5.621 1.00 92.50 71 TRP A C 1
ATOM 563 O O . TRP A 1 71 ? 4.777 1.664 -4.887 1.00 92.50 71 TRP A O 1
ATOM 573 N N . PHE A 1 72 ? 5.209 -0.485 -5.322 1.00 92.12 72 PHE A N 1
ATOM 574 C CA . PHE A 1 72 ? 6.012 -0.665 -4.111 1.00 92.12 72 PHE A CA 1
ATOM 575 C C . PHE A 1 72 ? 7.278 0.184 -4.126 1.00 92.12 72 PHE A C 1
ATOM 577 O O . PHE A 1 72 ? 7.575 0.803 -3.115 1.00 92.12 72 PHE A O 1
ATOM 584 N N . VAL A 1 73 ? 7.957 0.331 -5.263 1.00 89.44 73 VAL A N 1
ATOM 585 C CA . VAL A 1 73 ? 9.073 1.285 -5.386 1.00 89.44 73 VAL A CA 1
ATOM 586 C C . VAL A 1 73 ? 8.640 2.709 -5.005 1.00 89.44 73 VAL A C 1
ATOM 588 O O . VAL A 1 73 ? 9.372 3.404 -4.317 1.00 89.44 73 VAL A O 1
ATOM 591 N N . ALA A 1 74 ? 7.446 3.159 -5.391 1.00 90.56 74 ALA A N 1
ATOM 592 C CA . ALA A 1 74 ? 7.025 4.533 -5.110 1.00 90.56 74 ALA A CA 1
ATOM 593 C C . ALA A 1 74 ? 6.460 4.761 -3.692 1.00 90.56 74 ALA A C 1
ATOM 595 O O . ALA A 1 74 ? 6.607 5.847 -3.131 1.00 90.56 74 ALA A O 1
ATOM 596 N N . PHE A 1 75 ? 5.783 3.767 -3.113 1.00 91.44 75 PHE A N 1
ATOM 597 C CA . PHE A 1 75 ? 4.986 3.957 -1.890 1.00 91.44 75 PHE A CA 1
ATOM 598 C C . PHE A 1 75 ? 5.356 3.031 -0.736 1.00 91.44 75 PHE A C 1
ATOM 600 O O . PHE A 1 75 ? 4.963 3.301 0.398 1.00 91.44 75 PHE A O 1
ATOM 607 N N . ALA A 1 76 ? 6.039 1.919 -1.012 1.00 91.12 76 ALA A N 1
ATOM 608 C CA . ALA A 1 76 ? 6.411 0.954 0.012 1.00 91.12 76 ALA A CA 1
ATOM 609 C C . ALA A 1 76 ? 7.661 0.114 -0.331 1.00 91.12 76 ALA A C 1
ATOM 611 O O . ALA A 1 76 ? 7.551 -1.110 -0.462 1.00 91.12 76 ALA A O 1
ATOM 612 N N . PRO A 1 77 ? 8.863 0.714 -0.474 1.00 88.00 77 PRO A N 1
ATOM 613 C CA . PRO A 1 77 ? 10.058 -0.006 -0.923 1.00 88.00 77 PRO A CA 1
ATOM 614 C C . PRO A 1 77 ? 10.456 -1.163 -0.009 1.00 88.00 77 PRO A C 1
ATOM 616 O O . PRO A 1 77 ? 10.977 -2.169 -0.477 1.00 88.00 77 PRO A O 1
ATOM 619 N N . TRP A 1 78 ? 10.155 -1.073 1.288 1.00 87.12 78 TRP A N 1
ATOM 620 C CA . TRP A 1 78 ? 10.428 -2.151 2.239 1.00 87.12 78 TRP A CA 1
ATOM 621 C C . TRP A 1 78 ? 9.585 -3.416 1.977 1.00 87.12 78 TRP A C 1
ATOM 623 O O . TRP A 1 78 ? 9.983 -4.509 2.370 1.00 87.12 78 TRP A O 1
ATOM 633 N N . LEU A 1 79 ? 8.452 -3.301 1.272 1.00 89.56 79 LEU A N 1
ATOM 634 C CA . LEU A 1 79 ? 7.613 -4.440 0.870 1.00 89.56 79 LEU A CA 1
ATOM 635 C C . LEU A 1 79 ? 8.055 -5.065 -0.456 1.00 89.56 79 LEU A C 1
ATOM 637 O O . LEU A 1 79 ? 7.624 -6.167 -0.794 1.00 89.56 79 LEU A O 1
ATOM 641 N N . LEU A 1 80 ? 8.930 -4.392 -1.205 1.00 86.81 80 LEU A N 1
ATOM 642 C CA . LEU A 1 80 ? 9.358 -4.790 -2.545 1.00 86.81 80 LEU A CA 1
ATOM 643 C C . LEU A 1 80 ? 10.000 -6.182 -2.586 1.00 86.81 80 LEU A C 1
ATOM 645 O O . LEU A 1 80 ? 9.826 -6.925 -3.553 1.00 86.81 80 LEU A O 1
ATOM 649 N N . HIS A 1 81 ? 10.724 -6.536 -1.523 1.00 85.50 81 HIS A N 1
ATOM 650 C CA . HIS A 1 81 ? 11.409 -7.821 -1.385 1.00 85.50 81 HIS A CA 1
ATOM 651 C C . HIS A 1 81 ? 10.529 -8.910 -0.753 1.00 85.50 81 HIS A C 1
ATOM 653 O O . HIS A 1 81 ? 10.886 -10.089 -0.783 1.00 85.50 81 HIS A O 1
ATOM 659 N N . SER A 1 82 ? 9.350 -8.553 -0.234 1.00 90.38 82 SER A N 1
ATOM 660 C CA . SER A 1 82 ? 8.402 -9.519 0.311 1.00 90.38 82 SER A CA 1
ATOM 661 C C . SER A 1 82 ? 7.598 -10.166 -0.813 1.00 90.38 82 SER A C 1
ATOM 663 O O . SER A 1 82 ? 6.600 -9.631 -1.301 1.00 90.38 82 SER A O 1
ATOM 665 N N . SER A 1 83 ? 8.007 -11.372 -1.214 1.00 90.62 83 SER A N 1
ATOM 666 C CA . SER A 1 83 ? 7.281 -12.149 -2.230 1.00 90.62 83 SER A CA 1
ATOM 667 C C . SER A 1 83 ? 5.821 -12.425 -1.840 1.00 90.62 83 SER A C 1
ATOM 669 O O . SER A 1 83 ? 4.962 -12.548 -2.714 1.00 90.62 83 SER A O 1
ATOM 671 N N . VAL A 1 84 ? 5.528 -12.481 -0.537 1.00 92.56 84 VAL A N 1
ATOM 672 C CA . VAL A 1 84 ? 4.175 -12.646 0.006 1.00 92.56 84 VAL A CA 1
ATOM 673 C C . VAL A 1 84 ? 3.334 -11.400 -0.253 1.00 92.56 84 VAL A C 1
ATOM 675 O O . VAL A 1 84 ? 2.232 -11.517 -0.786 1.00 92.56 84 VAL A O 1
ATOM 678 N N . GLU A 1 85 ? 3.848 -10.211 0.060 1.00 93.81 85 GLU A N 1
ATOM 679 C CA . GLU A 1 85 ? 3.115 -8.954 -0.138 1.00 93.81 85 GLU A CA 1
ATOM 680 C C . GLU A 1 85 ? 2.915 -8.638 -1.616 1.00 93.81 85 GLU A C 1
ATOM 682 O O . GLU A 1 85 ? 1.824 -8.244 -2.024 1.00 93.81 85 GLU A O 1
ATOM 687 N N . VAL A 1 86 ? 3.915 -8.924 -2.452 1.00 94.12 86 VAL A N 1
ATOM 688 C CA . VAL A 1 86 ? 3.781 -8.796 -3.908 1.00 94.12 86 VAL A CA 1
ATOM 689 C C . VAL A 1 86 ? 2.679 -9.720 -4.441 1.00 94.12 86 VAL A C 1
ATOM 691 O O . VAL A 1 86 ? 1.860 -9.294 -5.258 1.00 94.12 86 VAL A O 1
ATOM 694 N N . LYS A 1 87 ? 2.601 -10.970 -3.958 1.00 93.69 87 LYS A N 1
ATOM 695 C CA . LYS A 1 87 ? 1.527 -11.909 -4.330 1.00 93.69 87 LYS A CA 1
ATOM 696 C C . LYS A 1 87 ? 0.162 -11.444 -3.830 1.00 93.69 87 LYS A C 1
ATOM 698 O O . LYS A 1 87 ? -0.795 -11.496 -4.599 1.00 93.69 87 LYS A O 1
ATOM 703 N N . ARG A 1 88 ? 0.065 -10.965 -2.584 1.00 94.38 88 ARG A N 1
ATOM 704 C CA . ARG A 1 88 ? -1.172 -10.400 -2.022 1.00 94.38 88 ARG A CA 1
ATOM 705 C C . ARG A 1 88 ? -1.662 -9.230 -2.865 1.00 94.38 88 ARG A C 1
ATOM 707 O O . ARG A 1 88 ? -2.800 -9.257 -3.320 1.00 94.38 88 ARG A O 1
ATOM 714 N N . ALA A 1 89 ? -0.794 -8.270 -3.169 1.00 95.69 89 ALA A N 1
ATOM 715 C CA . ALA A 1 89 ? -1.134 -7.126 -4.005 1.00 95.69 89 ALA A CA 1
ATOM 716 C C . ALA A 1 89 ? -1.577 -7.537 -5.415 1.00 95.69 89 ALA A C 1
ATOM 718 O O . ALA A 1 89 ? -2.594 -7.052 -5.914 1.00 95.69 89 ALA A O 1
ATOM 719 N N . ALA A 1 90 ? -0.872 -8.481 -6.044 1.00 94.50 90 ALA A N 1
ATOM 720 C CA . ALA A 1 90 ? -1.219 -8.958 -7.379 1.00 94.50 90 ALA A CA 1
ATOM 721 C C . ALA A 1 90 ? -2.561 -9.714 -7.421 1.00 94.50 90 ALA A C 1
ATOM 723 O O . ALA A 1 90 ? -3.357 -9.526 -8.348 1.00 94.50 90 ALA A O 1
ATOM 724 N N . ALA A 1 91 ? -2.840 -10.530 -6.404 1.00 92.62 91 ALA A N 1
ATOM 725 C CA . ALA A 1 91 ? -4.099 -11.257 -6.252 1.00 92.62 91 ALA A CA 1
ATOM 726 C C . ALA A 1 91 ? -5.254 -10.369 -5.753 1.00 92.62 91 ALA A C 1
ATOM 728 O O . ALA A 1 91 ? -6.409 -10.783 -5.795 1.00 92.62 91 ALA A O 1
ATOM 729 N N . GLY A 1 92 ? -4.956 -9.144 -5.313 1.00 90.75 92 GLY A N 1
ATOM 730 C CA . GLY A 1 92 ? -5.924 -8.248 -4.692 1.00 90.75 92 GLY A CA 1
ATOM 731 C C . GLY A 1 92 ? -6.370 -8.729 -3.324 1.00 90.75 92 GLY A C 1
ATOM 732 O O . GLY A 1 92 ? -7.504 -8.479 -2.934 1.00 90.75 92 GLY A O 1
ATOM 733 N N . VAL A 1 93 ? -5.486 -9.435 -2.613 1.00 91.62 93 VAL A N 1
ATOM 734 C CA . VAL A 1 93 ? -5.742 -9.878 -1.252 1.00 91.62 93 VAL A CA 1
ATOM 735 C C . VAL A 1 93 ? -5.812 -8.647 -0.352 1.00 91.62 93 VAL A C 1
ATOM 737 O O . VAL A 1 93 ? -4.831 -7.929 -0.187 1.00 91.62 93 VAL A O 1
ATOM 740 N N . PRO A 1 94 ? -6.954 -8.433 0.274 1.00 88.00 94 PRO A N 1
ATOM 741 C CA . PRO A 1 94 ? -7.151 -7.446 1.322 1.00 88.00 94 PRO A CA 1
ATOM 742 C C . PRO A 1 94 ? -6.026 -7.286 2.347 1.00 88.00 94 PRO A C 1
ATOM 744 O O . PRO A 1 94 ? -5.729 -8.247 3.052 1.00 88.00 94 PRO A O 1
ATOM 747 N N . THR A 1 95 ? -5.392 -6.114 2.468 1.00 91.50 95 THR A N 1
ATOM 748 C CA . THR A 1 95 ? -4.291 -5.954 3.446 1.00 91.50 95 THR A CA 1
ATOM 749 C C . THR A 1 95 ? -4.261 -4.588 4.123 1.00 91.50 95 THR A C 1
ATOM 751 O O . THR A 1 95 ? -4.094 -4.511 5.343 1.00 91.50 95 THR A O 1
ATOM 754 N N . TRP A 1 96 ? -4.444 -3.515 3.356 1.00 93.62 96 TRP A N 1
ATOM 755 C CA . TRP A 1 96 ? -4.370 -2.145 3.854 1.00 93.62 96 TRP A CA 1
ATOM 756 C C . TRP A 1 96 ? -5.727 -1.460 3.811 1.00 93.62 96 TRP A C 1
ATOM 758 O O . TRP A 1 96 ? -6.602 -1.819 3.023 1.00 93.62 96 TRP A O 1
ATOM 768 N N . MET A 1 97 ? -5.882 -0.446 4.654 1.00 90.94 97 MET A N 1
ATOM 769 C CA . MET A 1 97 ? -7.075 0.385 4.689 1.00 90.94 97 MET A CA 1
ATOM 770 C C . MET A 1 97 ? -6.757 1.792 5.180 1.00 90.94 97 MET A C 1
ATOM 772 O O . MET A 1 97 ? -5.827 1.987 5.962 1.00 90.94 97 MET A O 1
ATOM 776 N N . LYS A 1 98 ? -7.546 2.781 4.750 1.00 91.94 98 LYS A N 1
ATOM 777 C CA . LYS A 1 98 ? -7.440 4.153 5.247 1.00 91.94 98 LYS A CA 1
ATOM 778 C C . LYS A 1 98 ? -7.632 4.192 6.760 1.00 91.94 98 LYS A C 1
ATOM 780 O O . LYS A 1 98 ? -8.556 3.589 7.297 1.00 91.94 98 LYS A O 1
ATOM 785 N N . ALA A 1 99 ? -6.803 4.976 7.440 1.00 90.12 99 ALA A N 1
ATOM 786 C CA . ALA A 1 99 ? -6.930 5.176 8.880 1.00 90.12 99 ALA A CA 1
ATOM 787 C C . ALA A 1 99 ? -8.311 5.732 9.290 1.00 90.12 99 ALA A C 1
ATOM 789 O O . ALA A 1 99 ? -8.776 5.427 10.381 1.00 90.12 99 ALA A O 1
ATOM 790 N N . SER A 1 100 ? -8.980 6.511 8.429 1.00 86.75 100 SER A N 1
ATOM 791 C CA . SER A 1 100 ? -10.360 6.975 8.653 1.00 86.75 100 SER A CA 1
ATOM 792 C C . SER A 1 100 ? -11.356 5.822 8.735 1.00 86.75 100 SER A C 1
ATOM 794 O O . SER A 1 100 ? -12.156 5.765 9.659 1.00 86.75 100 SER A O 1
ATOM 796 N N . ASP A 1 101 ? -11.263 4.886 7.796 1.00 86.19 101 ASP A N 1
ATOM 797 C CA . ASP A 1 101 ? -12.206 3.776 7.669 1.00 86.19 101 ASP A CA 1
ATOM 798 C C . ASP A 1 101 ? -11.950 2.759 8.794 1.00 86.19 101 ASP A C 1
ATOM 800 O O . ASP A 1 101 ? -12.874 2.234 9.407 1.00 86.19 101 ASP A O 1
ATOM 804 N N . ILE A 1 102 ? -10.677 2.547 9.151 1.00 85.00 102 ILE A N 1
ATOM 805 C CA . ILE A 1 102 ? -10.299 1.758 10.331 1.00 85.00 102 ILE A CA 1
ATOM 806 C C . ILE A 1 102 ? -10.864 2.384 11.603 1.00 85.00 102 ILE A C 1
ATOM 808 O O . ILE A 1 102 ? -11.324 1.650 12.473 1.00 85.00 102 ILE A O 1
ATOM 812 N N . ALA A 1 103 ? -10.827 3.713 11.732 1.00 85.25 103 ALA A N 1
ATOM 813 C CA . ALA A 1 103 ? -11.299 4.376 12.939 1.00 85.25 103 ALA A CA 1
ATOM 814 C C . ALA A 1 103 ? -12.776 4.077 13.218 1.00 85.25 103 ALA A C 1
ATOM 816 O O . ALA A 1 103 ? -13.137 3.789 14.357 1.00 85.25 103 ALA A O 1
ATOM 817 N N . GLU A 1 104 ? -13.596 4.057 12.168 1.00 82.12 104 GLU A N 1
ATOM 818 C CA . GLU A 1 104 ? -15.006 3.670 12.227 1.00 82.12 104 GLU A CA 1
ATOM 819 C C . GLU A 1 104 ? -15.184 2.173 12.553 1.00 82.12 104 GLU A C 1
ATOM 821 O O . GLU A 1 104 ? -15.973 1.795 13.425 1.00 82.12 104 GLU A O 1
ATOM 826 N N . ILE A 1 105 ? -14.409 1.300 11.899 1.00 81.62 105 ILE A N 1
ATOM 827 C CA . ILE A 1 105 ? -14.538 -0.161 12.032 1.00 81.62 105 ILE A CA 1
ATOM 828 C C . ILE A 1 105 ? -13.979 -0.698 13.347 1.00 81.62 105 ILE A C 1
ATOM 830 O O . ILE A 1 105 ? -14.426 -1.749 13.788 1.00 81.62 105 ILE A O 1
ATOM 834 N N . PHE A 1 106 ? -13.002 -0.044 13.969 1.00 78.06 106 PHE A N 1
ATOM 835 C CA . PHE A 1 106 ? -12.347 -0.535 15.187 1.00 78.06 106 PHE A CA 1
ATOM 836 C C . PHE A 1 106 ? -12.648 0.314 16.420 1.00 78.06 106 PHE A C 1
ATOM 838 O O . PHE A 1 106 ? -12.255 -0.082 17.510 1.00 78.06 106 PHE A O 1
ATOM 845 N N . ASP A 1 107 ? -13.395 1.413 16.269 1.00 83.25 107 ASP A N 1
ATOM 846 C CA . ASP A 1 107 ? -13.666 2.380 17.341 1.00 83.25 107 ASP A CA 1
ATOM 847 C C . ASP A 1 107 ? -12.370 2.928 17.976 1.00 83.25 107 ASP A C 1
ATOM 849 O O . ASP A 1 107 ? -12.179 2.984 19.189 1.00 83.25 107 ASP A O 1
ATOM 853 N N . VAL A 1 108 ? -11.414 3.296 17.116 1.00 84.75 108 VAL A N 1
ATOM 854 C CA . VAL A 1 108 ? -10.111 3.852 17.511 1.00 84.75 108 VAL A CA 1
ATOM 855 C C . VAL A 1 108 ? -9.883 5.145 16.752 1.00 84.75 108 VAL A C 1
ATOM 857 O O . VAL A 1 108 ? -9.911 5.159 15.530 1.00 84.75 108 VAL A O 1
ATOM 860 N N . SER A 1 109 ? -9.589 6.248 17.443 1.00 86.75 109 SER A N 1
ATOM 861 C CA . SER A 1 109 ? -9.431 7.534 16.753 1.00 86.75 109 SER A CA 1
ATOM 862 C C . SER A 1 109 ? -8.338 7.497 15.670 1.00 86.75 109 SER A C 1
ATOM 864 O O . SER A 1 109 ? -7.244 6.960 15.879 1.00 86.75 109 SER A O 1
ATOM 866 N N . ALA A 1 110 ? -8.577 8.161 14.534 1.00 85.00 110 ALA A N 1
ATOM 867 C CA . ALA A 1 110 ? -7.578 8.303 13.469 1.00 85.00 110 ALA A CA 1
ATOM 868 C C . ALA A 1 110 ? -6.273 8.959 13.966 1.00 85.00 110 ALA A C 1
ATOM 870 O O . ALA A 1 110 ? -5.187 8.666 13.456 1.00 85.00 110 ALA A O 1
ATOM 871 N N . LYS A 1 111 ? -6.360 9.809 15.002 1.00 88.38 111 LYS A N 1
ATOM 872 C CA . LYS A 1 111 ? -5.201 10.392 15.691 1.00 88.38 111 LYS A CA 1
ATOM 873 C C . LYS A 1 111 ? -4.376 9.316 16.397 1.00 88.38 111 LYS A C 1
ATOM 875 O O . LYS A 1 111 ? -3.159 9.307 16.246 1.00 88.38 111 LYS A O 1
ATOM 880 N N . THR A 1 112 ? -5.020 8.402 17.124 1.00 89.31 112 THR A N 1
ATOM 881 C CA . THR A 1 112 ? -4.360 7.263 17.781 1.00 89.31 112 THR A CA 1
ATOM 882 C C . THR A 1 112 ? -3.684 6.356 16.759 1.00 89.31 112 THR A C 1
ATOM 884 O O . THR A 1 112 ? -2.512 6.027 16.937 1.00 89.31 112 THR A O 1
ATOM 887 N N . LEU A 1 113 ? -4.378 6.015 15.668 1.00 88.56 113 LEU A N 1
ATOM 888 C CA . LEU A 1 113 ? -3.811 5.215 14.577 1.00 88.56 113 LEU A CA 1
ATOM 889 C C . LEU A 1 113 ? -2.581 5.897 13.977 1.00 88.56 113 LEU A C 1
ATOM 891 O O . LEU A 1 113 ? -1.521 5.290 13.894 1.00 88.56 113 LEU A O 1
ATOM 895 N N . SER A 1 114 ? -2.685 7.188 13.655 1.00 87.00 114 SER A N 1
ATOM 896 C CA . SER A 1 114 ? -1.577 7.958 13.077 1.00 87.00 114 SER A CA 1
ATOM 897 C C . SER A 1 114 ? -0.363 8.046 14.000 1.00 87.00 114 SER A C 1
ATOM 899 O O . SER A 1 114 ? 0.762 8.058 13.515 1.00 87.00 114 SER A O 1
ATOM 901 N N . ARG A 1 115 ? -0.576 8.103 15.321 1.00 88.88 115 ARG A N 1
ATOM 902 C CA . ARG A 1 115 ? 0.501 8.188 16.320 1.00 88.88 115 ARG A CA 1
ATOM 903 C C . ARG A 1 115 ? 1.266 6.878 16.498 1.00 88.88 115 ARG A C 1
ATOM 905 O O . ARG A 1 115 ? 2.417 6.914 16.905 1.00 88.88 115 ARG A O 1
ATOM 912 N N . ASN A 1 116 ? 0.608 5.748 16.241 1.00 89.12 116 ASN A N 1
ATOM 913 C CA . ASN A 1 116 ? 1.175 4.404 16.396 1.00 89.12 116 ASN A CA 1
ATOM 914 C C . ASN A 1 116 ? 1.555 3.763 15.049 1.00 89.12 116 ASN A C 1
ATOM 916 O O . ASN A 1 116 ? 2.061 2.641 15.023 1.00 89.12 116 ASN A O 1
ATOM 920 N N . ALA A 1 117 ? 1.288 4.463 13.945 1.00 90.44 117 ALA A N 1
ATOM 921 C CA . ALA A 1 117 ? 1.622 4.048 12.597 1.00 90.44 117 ALA A CA 1
ATOM 922 C C . ALA A 1 117 ? 3.105 4.281 12.301 1.00 90.44 117 ALA A C 1
ATOM 924 O O . ALA A 1 117 ? 3.618 5.386 12.483 1.00 90.44 117 ALA A O 1
ATOM 925 N N . VAL A 1 118 ? 3.763 3.257 11.769 1.00 89.19 118 VAL A N 1
ATOM 926 C CA . VAL A 1 118 ? 5.151 3.306 11.315 1.00 89.19 118 VAL A CA 1
ATOM 927 C C . VAL A 1 118 ? 5.181 3.070 9.812 1.00 89.19 118 VAL A C 1
ATOM 929 O O . VAL A 1 118 ? 4.680 2.064 9.313 1.00 89.19 118 VAL A O 1
ATOM 932 N N . ILE A 1 119 ? 5.760 4.025 9.087 1.00 87.06 119 ILE A N 1
ATOM 933 C CA . ILE A 1 119 ? 6.052 3.890 7.659 1.00 87.06 119 ILE A CA 1
ATOM 934 C C . ILE A 1 119 ? 7.493 3.407 7.549 1.00 87.06 119 ILE A C 1
ATOM 936 O O . ILE A 1 119 ? 8.399 4.092 8.018 1.00 87.06 119 ILE A O 1
ATOM 940 N N . GLY A 1 120 ? 7.698 2.244 6.940 1.00 81.06 120 GLY A N 1
ATOM 941 C CA . GLY A 1 120 ? 9.005 1.598 6.865 1.00 81.06 120 GLY A CA 1
ATOM 942 C C . GLY A 1 120 ? 8.929 0.117 7.234 1.00 81.06 120 GLY A C 1
ATOM 943 O O . GLY A 1 120 ? 7.828 -0.435 7.287 1.00 81.06 120 GLY A O 1
ATOM 944 N N . PRO A 1 121 ? 10.085 -0.537 7.457 1.00 77.31 121 PRO A N 1
ATOM 945 C CA . PRO A 1 121 ? 10.147 -1.953 7.799 1.00 77.31 121 PRO A CA 1
ATOM 946 C C . PRO A 1 121 ? 9.195 -2.318 8.937 1.00 77.31 121 PRO A C 1
ATOM 948 O O . PRO A 1 121 ? 8.978 -1.521 9.848 1.00 77.31 121 PRO A O 1
ATOM 951 N N . GLU A 1 122 ? 8.647 -3.531 8.871 1.00 75.44 122 GLU A N 1
ATOM 952 C CA . GLU A 1 122 ? 7.759 -4.048 9.910 1.00 75.44 122 GLU A CA 1
ATOM 953 C C . GLU A 1 122 ? 8.482 -4.028 11.262 1.00 75.44 122 GLU A C 1
ATOM 955 O O . GLU A 1 122 ? 9.609 -4.513 11.384 1.00 75.44 122 GLU A O 1
ATOM 960 N N . GLN A 1 123 ? 7.843 -3.423 12.262 1.00 77.81 123 GLN A N 1
ATOM 961 C CA . GLN A 1 123 ? 8.365 -3.338 13.620 1.00 77.81 123 GLN A CA 1
ATOM 962 C C . GLN A 1 123 ? 7.425 -4.084 14.566 1.00 77.81 123 GLN A C 1
ATOM 964 O O . GLN A 1 123 ? 6.207 -3.898 14.476 1.00 77.81 123 GLN A O 1
ATOM 969 N N . PRO A 1 124 ? 7.962 -4.889 15.501 1.00 75.94 124 PRO A N 1
ATOM 970 C CA . PRO A 1 124 ? 7.148 -5.549 16.510 1.00 75.94 124 PRO A CA 1
ATOM 971 C C . PRO A 1 124 ? 6.264 -4.543 17.251 1.00 75.94 124 PRO A C 1
ATOM 973 O O . PRO A 1 124 ? 6.735 -3.494 17.688 1.00 75.94 124 PRO A O 1
ATOM 976 N N . HIS A 1 125 ? 4.979 -4.870 17.395 1.00 75.56 125 HIS A N 1
ATOM 977 C CA . HIS A 1 125 ? 3.972 -4.062 18.097 1.00 75.56 125 HIS A CA 1
ATOM 978 C C . HIS A 1 125 ? 3.647 -2.690 17.471 1.00 75.56 125 HIS A C 1
ATOM 980 O O . HIS A 1 125 ? 2.837 -1.942 18.033 1.00 75.56 125 HIS A O 1
ATOM 986 N N . ALA A 1 126 ? 4.219 -2.351 16.314 1.00 85.25 126 ALA A N 1
ATOM 987 C CA . ALA A 1 126 ? 3.865 -1.155 15.559 1.00 85.25 126 ALA A CA 1
ATOM 988 C C . ALA A 1 126 ? 2.723 -1.432 14.575 1.00 85.25 126 ALA A C 1
ATOM 990 O O . ALA A 1 126 ? 2.542 -2.549 14.102 1.00 85.25 126 ALA A O 1
ATOM 991 N N . ILE A 1 127 ? 1.963 -0.390 14.235 1.00 89.75 127 ILE A N 1
ATOM 992 C CA . ILE A 1 127 ? 0.992 -0.474 13.144 1.00 89.75 127 ILE A CA 1
ATOM 993 C C . ILE A 1 127 ? 1.750 -0.188 11.855 1.00 89.75 127 ILE A C 1
ATOM 995 O O . ILE A 1 127 ? 2.139 0.956 11.613 1.00 89.75 127 ILE A O 1
ATOM 999 N N . SER A 1 128 ? 1.941 -1.193 11.007 1.00 91.50 128 SER A N 1
ATOM 1000 C CA . SER A 1 128 ? 2.558 -0.970 9.703 1.00 91.50 128 SER A CA 1
ATOM 1001 C C . SER A 1 128 ? 1.700 -0.013 8.888 1.00 91.50 128 SER A C 1
ATOM 1003 O O . SER A 1 128 ? 0.464 -0.109 8.872 1.00 91.50 128 SER A O 1
ATOM 1005 N N . ALA A 1 129 ? 2.347 0.907 8.178 1.00 92.25 129 ALA A N 1
ATOM 1006 C CA . ALA A 1 129 ? 1.645 1.930 7.431 1.00 92.25 129 ALA A CA 1
ATOM 1007 C C . ALA A 1 129 ? 2.297 2.276 6.092 1.00 92.25 129 ALA A C 1
ATOM 1009 O O . ALA A 1 129 ? 3.514 2.311 5.945 1.00 92.25 129 ALA A O 1
ATOM 1010 N N . VAL A 1 130 ? 1.453 2.598 5.116 1.00 92.50 130 VAL A N 1
ATOM 1011 C CA . VAL A 1 130 ? 1.826 3.099 3.792 1.00 92.50 130 VAL A CA 1
ATOM 1012 C C . VAL A 1 130 ? 1.209 4.478 3.611 1.00 92.50 130 VAL A C 1
ATOM 1014 O O . VAL A 1 130 ? 0.053 4.708 3.973 1.00 92.50 130 VAL A O 1
ATOM 1017 N N . ARG A 1 131 ? 1.962 5.418 3.037 1.00 90.69 131 ARG A N 1
ATOM 1018 C CA . ARG A 1 131 ? 1.459 6.767 2.772 1.00 90.69 131 ARG A CA 1
ATOM 1019 C C . ARG A 1 131 ? 1.289 7.009 1.286 1.00 90.69 131 ARG A C 1
ATOM 1021 O O . ARG A 1 131 ? 2.238 6.967 0.512 1.00 90.69 131 ARG A O 1
ATOM 1028 N N . VAL A 1 132 ? 0.054 7.316 0.904 1.00 90.94 132 VAL A N 1
ATOM 1029 C CA . VAL A 1 132 ? -0.327 7.647 -0.469 1.00 90.94 132 VAL A CA 1
ATOM 1030 C C . VAL A 1 132 ? -0.828 9.088 -0.471 1.00 90.94 132 VAL A C 1
ATOM 1032 O O . VAL A 1 132 ? -1.953 9.376 -0.066 1.00 90.94 132 VAL A O 1
ATOM 1035 N N . ARG A 1 133 ? 0.026 10.032 -0.893 1.00 85.50 133 ARG A N 1
ATOM 1036 C CA . ARG A 1 133 ? -0.211 11.486 -0.759 1.00 85.50 133 ARG A CA 1
ATOM 1037 C C . ARG A 1 133 ? -0.533 11.885 0.690 1.00 85.50 133 ARG A C 1
ATOM 1039 O O . ARG A 1 133 ? 0.351 11.877 1.535 1.00 85.50 133 ARG A O 1
ATOM 1046 N N . ARG A 1 134 ? -1.780 12.286 0.959 1.00 85.56 134 ARG A N 1
ATOM 1047 C CA . ARG A 1 134 ? -2.277 12.723 2.274 1.00 85.56 134 ARG A CA 1
ATOM 1048 C C . ARG A 1 134 ? -3.020 11.603 3.005 1.00 85.56 134 ARG A C 1
ATOM 1050 O O . ARG A 1 134 ? -3.446 11.795 4.136 1.00 85.56 134 ARG A O 1
ATOM 1057 N N . THR A 1 135 ? -3.184 10.450 2.362 1.00 90.25 135 THR A N 1
ATOM 1058 C CA . THR A 1 135 ? -3.907 9.309 2.908 1.00 90.25 135 THR A CA 1
ATOM 1059 C C . THR A 1 135 ? -2.927 8.369 3.590 1.00 90.25 135 THR A C 1
ATOM 1061 O O . THR A 1 135 ? -1.964 7.897 2.980 1.00 90.25 135 THR A O 1
ATOM 1064 N N . LEU A 1 136 ? -3.186 8.100 4.867 1.00 92.00 136 LEU A N 1
ATOM 1065 C CA . LEU A 1 136 ? -2.502 7.064 5.622 1.00 92.00 136 LEU A CA 1
ATOM 1066 C C . LEU A 1 136 ? -3.270 5.754 5.485 1.00 92.00 136 LEU A C 1
ATOM 1068 O O . LEU A 1 136 ? -4.442 5.688 5.857 1.00 92.00 136 LEU A O 1
ATOM 1072 N N . LEU A 1 137 ? -2.597 4.734 4.967 1.00 94.25 137 LEU A N 1
ATOM 1073 C CA . LEU A 1 137 ? -3.088 3.370 4.932 1.00 94.25 137 LEU A CA 1
ATOM 1074 C C . LEU A 1 137 ? -2.407 2.586 6.050 1.00 94.25 137 LEU A C 1
ATOM 1076 O O . LEU A 1 137 ? -1.183 2.590 6.131 1.00 94.25 137 LEU A O 1
ATOM 1080 N N . CYS A 1 138 ? -3.178 1.920 6.896 1.00 93.12 138 CYS A N 1
ATOM 1081 C CA . CYS A 1 138 ? -2.665 1.061 7.956 1.00 93.12 138 CYS A CA 1
ATOM 1082 C C . CYS A 1 138 ? -2.963 -0.400 7.626 1.00 93.12 138 CYS A C 1
ATOM 1084 O O . CYS A 1 138 ? -3.961 -0.718 6.969 1.00 93.12 138 CYS A O 1
ATOM 1086 N N . ARG A 1 139 ? -2.076 -1.287 8.066 1.00 91.81 139 ARG A N 1
ATOM 1087 C CA . ARG A 1 139 ? -2.232 -2.724 7.885 1.00 91.81 139 ARG A CA 1
ATOM 1088 C C . ARG A 1 139 ? -3.307 -3.245 8.828 1.00 91.81 139 ARG A C 1
ATOM 1090 O O . ARG A 1 139 ? -3.210 -3.076 10.038 1.00 91.81 139 ARG A O 1
ATOM 1097 N N . VAL A 1 140 ? -4.333 -3.884 8.274 1.00 88.06 140 VAL A N 1
ATOM 1098 C CA . VAL A 1 140 ? -5.525 -4.274 9.046 1.00 88.06 140 VAL A CA 1
ATOM 1099 C C . VAL A 1 140 ? -5.205 -5.345 10.095 1.00 88.06 140 VAL A C 1
ATOM 1101 O O . VAL A 1 140 ? -5.776 -5.308 11.183 1.00 88.06 140 VAL A O 1
ATOM 1104 N N . SER A 1 141 ? -4.278 -6.268 9.807 1.00 86.31 141 SER A N 1
ATOM 1105 C CA . SER A 1 141 ? -3.863 -7.308 10.764 1.00 86.31 141 SER A CA 1
ATOM 1106 C C . SER A 1 141 ? -3.299 -6.720 12.054 1.00 86.31 141 SER A C 1
ATOM 1108 O O . SER A 1 141 ? -3.695 -7.146 13.134 1.00 86.31 141 SER A O 1
ATOM 1110 N N . ASP A 1 142 ? -2.450 -5.701 11.935 1.00 88.81 142 ASP A N 1
ATOM 1111 C CA . ASP A 1 142 ? -1.745 -5.089 13.065 1.00 88.81 142 ASP A CA 1
ATOM 1112 C C . ASP A 1 142 ? -2.737 -4.337 13.964 1.00 88.81 142 ASP A C 1
ATOM 1114 O O . ASP A 1 142 ? -2.622 -4.334 15.190 1.00 88.81 142 ASP A O 1
ATOM 1118 N N . ILE A 1 143 ? -3.771 -3.741 13.356 1.00 86.62 143 ILE A N 1
ATOM 1119 C CA . ILE A 1 143 ? -4.885 -3.142 14.097 1.00 86.62 143 ILE A CA 1
ATOM 1120 C C . ILE A 1 143 ? -5.686 -4.208 14.828 1.00 86.62 143 ILE A C 1
ATOM 1122 O O . ILE A 1 143 ? -5.964 -4.036 16.008 1.00 86.62 143 ILE A O 1
ATOM 1126 N N . ALA A 1 144 ? -6.073 -5.284 14.144 1.00 82.56 144 ALA A N 1
ATOM 1127 C CA . ALA A 1 144 ? -6.914 -6.322 14.728 1.00 82.56 144 ALA A CA 1
ATOM 1128 C C . ALA A 1 144 ? -6.226 -7.041 15.899 1.00 82.56 144 ALA A C 1
ATOM 1130 O O . ALA A 1 144 ? -6.895 -7.424 16.857 1.00 82.56 144 ALA A O 1
ATOM 1131 N N . GLU A 1 145 ? -4.903 -7.191 15.841 1.00 81.75 145 GLU A N 1
ATOM 1132 C CA . GLU A 1 145 ? -4.097 -7.725 16.938 1.00 81.75 145 GLU A CA 1
ATOM 1133 C C . GLU A 1 145 ? -4.052 -6.766 18.135 1.00 81.75 145 GLU A C 1
ATOM 1135 O O . GLU A 1 145 ? -4.214 -7.188 19.279 1.00 81.75 145 GLU A O 1
ATOM 1140 N N . ARG A 1 146 ? -3.866 -5.465 17.882 1.00 81.44 146 ARG A N 1
ATOM 1141 C CA . ARG A 1 146 ? -3.667 -4.459 18.935 1.00 81.44 146 ARG A CA 1
ATOM 1142 C C . ARG A 1 146 ? -4.960 -3.928 19.550 1.00 81.44 146 ARG A C 1
ATOM 1144 O O . ARG A 1 146 ? -4.996 -3.592 20.731 1.00 81.44 146 ARG A O 1
ATOM 1151 N N . TYR A 1 147 ? -6.009 -3.837 18.747 1.00 80.25 147 TYR A N 1
ATOM 1152 C CA . TYR A 1 147 ? -7.338 -3.366 19.116 1.00 80.25 147 TYR A CA 1
ATOM 1153 C C . TYR A 1 147 ? -8.355 -4.457 18.783 1.00 80.25 147 TYR A C 1
ATOM 1155 O O . TYR A 1 147 ? -9.176 -4.294 17.874 1.00 80.25 147 TYR A O 1
ATOM 1163 N N . PRO A 1 148 ? -8.298 -5.602 19.487 1.00 67.38 148 PRO A N 1
ATOM 1164 C CA . PRO A 1 148 ? -9.251 -6.669 19.266 1.00 67.38 148 PRO A CA 1
ATOM 1165 C C . PRO A 1 148 ? -10.643 -6.144 19.613 1.00 67.38 148 PRO A C 1
ATOM 1167 O O . PRO A 1 148 ? -10.942 -5.816 20.765 1.00 67.38 148 PRO A O 1
ATOM 1170 N N . ARG A 1 149 ? -11.518 -6.060 18.612 1.00 63.47 149 ARG A N 1
ATOM 1171 C CA . ARG A 1 149 ? -12.932 -5.780 18.852 1.00 63.47 149 ARG A CA 1
ATOM 1172 C C . ARG A 1 149 ? -13.522 -6.947 19.622 1.00 63.47 149 ARG A C 1
ATOM 1174 O O . ARG A 1 149 ? -13.620 -8.032 19.060 1.00 63.47 149 ARG A O 1
ATOM 1181 N N . ARG A 1 150 ? -13.901 -6.740 20.890 1.00 51.66 150 ARG A N 1
ATOM 1182 C CA . ARG A 1 150 ? -14.420 -7.798 21.782 1.00 51.66 150 ARG A CA 1
ATOM 1183 C C . ARG A 1 150 ? -15.617 -8.560 21.191 1.00 51.66 150 ARG A C 1
ATOM 1185 O O . ARG A 1 150 ? -15.805 -9.718 21.536 1.00 51.66 150 ARG A O 1
ATOM 1192 N N . ASP A 1 151 ? -16.371 -7.955 20.273 1.00 58.53 151 ASP A N 1
ATOM 1193 C CA . ASP A 1 151 ? -17.493 -8.561 19.543 1.00 58.53 151 ASP A CA 1
ATOM 1194 C C . ASP A 1 151 ? -17.090 -9.309 18.249 1.00 58.53 151 ASP A C 1
ATOM 1196 O O . ASP A 1 151 ? -17.919 -10.003 17.664 1.00 58.53 151 ASP A O 1
ATOM 1200 N N . ARG A 1 152 ? -15.842 -9.175 17.768 1.00 52.34 152 ARG 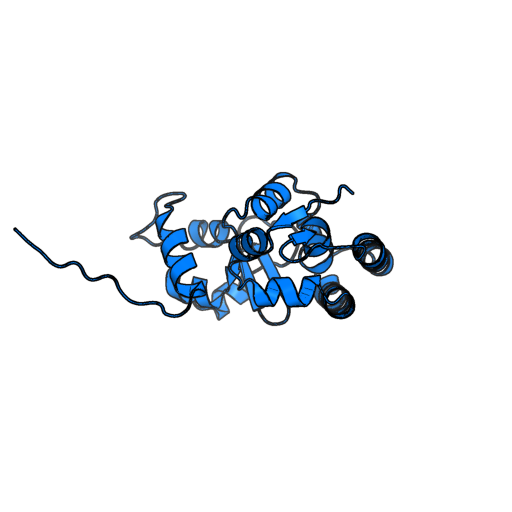A N 1
ATOM 1201 C CA . ARG A 1 152 ? -15.400 -9.627 16.427 1.00 52.34 152 ARG A CA 1
ATOM 1202 C C . ARG A 1 152 ? -13.990 -10.243 16.387 1.00 52.34 152 ARG A C 1
ATOM 1204 O O . ARG A 1 152 ? -13.397 -10.318 15.315 1.00 52.34 152 ARG A O 1
ATOM 1211 N N . VAL A 1 153 ? -13.454 -10.718 17.519 1.00 43.91 153 VAL A N 1
ATOM 1212 C CA . VAL A 1 153 ? -12.080 -11.272 17.701 1.00 43.91 153 VAL A CA 1
ATOM 1213 C C . VAL A 1 153 ? -11.775 -12.544 16.871 1.00 43.91 153 VAL A C 1
ATOM 1215 O O . VAL A 1 153 ? -10.774 -13.224 17.091 1.00 43.91 153 VAL A O 1
ATOM 1218 N N . ILE A 1 154 ? -12.582 -12.920 15.879 1.00 41.12 154 ILE A N 1
ATOM 1219 C CA . ILE A 1 154 ? -12.301 -14.124 15.095 1.00 41.12 154 ILE A CA 1
ATOM 1220 C C . ILE A 1 154 ? -11.268 -13.792 14.013 1.00 41.12 154 ILE A C 1
ATOM 1222 O O . ILE A 1 154 ? -11.570 -13.178 12.990 1.00 41.12 154 ILE A O 1
ATOM 1226 N N . LYS A 1 155 ? -10.026 -14.218 14.282 1.00 36.88 155 LYS A N 1
ATOM 1227 C CA . LYS A 1 155 ? -8.917 -14.419 13.335 1.00 36.88 155 LYS A CA 1
ATOM 1228 C C . LYS A 1 155 ? -9.406 -14.529 11.885 1.00 36.88 155 LYS A C 1
ATOM 1230 O O . LYS A 1 155 ? -9.953 -15.553 11.489 1.00 36.88 155 LYS A O 1
ATOM 1235 N N . GLY A 1 156 ? -9.163 -13.489 11.091 1.00 45.25 156 GLY A N 1
ATOM 1236 C CA . GLY A 1 156 ? -9.369 -13.537 9.644 1.00 45.25 156 GLY A CA 1
ATOM 1237 C C . GLY A 1 156 ? -10.825 -13.614 9.177 1.00 45.25 156 GLY A C 1
ATOM 1238 O O . GLY A 1 156 ? -11.040 -14.104 8.071 1.00 45.25 156 GLY A O 1
ATOM 1239 N N . ASP A 1 157 ? -11.807 -13.144 9.961 1.00 46.16 157 ASP A N 1
ATOM 1240 C CA . ASP A 1 157 ? -13.209 -13.117 9.526 1.00 46.16 157 ASP A CA 1
ATOM 1241 C C . ASP A 1 157 ? -13.361 -12.336 8.196 1.00 46.16 157 ASP A C 1
ATOM 1243 O O . ASP A 1 157 ? -13.166 -11.112 8.157 1.00 46.16 157 ASP A O 1
ATOM 1247 N N . PRO A 1 158 ? -13.763 -13.004 7.095 1.00 52.34 158 PRO A N 1
ATOM 1248 C CA . PRO A 1 158 ? -14.014 -12.366 5.803 1.00 52.34 158 PRO A CA 1
ATOM 1249 C C . PRO A 1 158 ? -15.091 -11.270 5.855 1.00 52.34 158 PRO A C 1
ATOM 1251 O O . PRO A 1 158 ? -15.267 -10.526 4.888 1.00 52.34 158 PRO A O 1
ATOM 1254 N N . ARG A 1 159 ? -15.868 -11.181 6.943 1.00 52.78 159 ARG A N 1
ATOM 1255 C CA . ARG A 1 159 ? -16.881 -10.139 7.169 1.00 52.78 159 ARG A CA 1
ATOM 1256 C C . ARG A 1 159 ? -16.274 -8.780 7.485 1.00 52.78 159 ARG A C 1
ATOM 1258 O O . ARG A 1 159 ? -16.801 -7.803 6.968 1.00 52.78 159 ARG A O 1
ATOM 1265 N N . ILE A 1 160 ? -15.152 -8.717 8.218 1.00 53.91 160 ILE A N 1
ATOM 1266 C CA . ILE A 1 160 ? -14.409 -7.456 8.410 1.00 53.91 160 ILE A CA 1
ATOM 1267 C C . ILE A 1 160 ? -14.076 -6.907 7.033 1.00 53.91 160 ILE A C 1
ATOM 1269 O O . ILE A 1 160 ? -14.400 -5.770 6.722 1.00 53.91 160 ILE A O 1
ATOM 1273 N N . TRP A 1 161 ? -13.564 -7.768 6.152 1.00 51.91 161 TRP A N 1
ATOM 1274 C CA . TRP A 1 161 ? -13.226 -7.343 4.810 1.00 51.91 161 TRP A CA 1
ATOM 1275 C C . TRP A 1 161 ? -14.430 -6.972 3.921 1.00 51.91 161 TRP A C 1
ATOM 1277 O O . TRP A 1 161 ? -14.337 -6.068 3.090 1.00 51.91 161 TRP A O 1
ATOM 1287 N N . ARG A 1 162 ? -15.585 -7.620 4.099 1.00 53.22 162 ARG A N 1
ATOM 1288 C CA . ARG A 1 162 ? -16.825 -7.212 3.416 1.00 53.22 162 ARG A CA 1
ATOM 1289 C C . ARG A 1 162 ? -17.319 -5.844 3.880 1.00 53.22 162 ARG A C 1
ATOM 1291 O O . ARG A 1 162 ? -17.700 -5.038 3.037 1.00 53.22 162 ARG A O 1
ATOM 1298 N N . ASP A 1 163 ? -17.293 -5.563 5.177 1.00 53.25 163 ASP A N 1
ATOM 1299 C CA . ASP A 1 163 ? -17.673 -4.250 5.711 1.00 53.25 163 ASP A CA 1
ATOM 1300 C C . ASP A 1 163 ? -16.660 -3.174 5.274 1.00 53.25 163 ASP A C 1
ATOM 1302 O O . ASP A 1 163 ? -17.041 -2.102 4.806 1.00 53.25 163 ASP A O 1
ATOM 1306 N N . CYS A 1 164 ? -15.373 -3.527 5.254 1.00 47.16 164 CYS A N 1
ATOM 1307 C CA . CYS A 1 164 ? -14.289 -2.747 4.661 1.00 47.16 164 CYS A CA 1
ATOM 1308 C C . CYS A 1 164 ? -14.509 -2.405 3.167 1.00 47.16 164 CYS A C 1
ATOM 1310 O O . CYS A 1 164 ? -14.208 -1.294 2.727 1.00 47.16 164 CYS A O 1
ATOM 1312 N N . GLN A 1 165 ? -15.027 -3.342 2.361 1.00 45.50 165 GLN A N 1
ATOM 1313 C CA . GLN A 1 165 ? -15.357 -3.115 0.945 1.00 45.50 165 GLN A CA 1
ATOM 1314 C C . GLN A 1 165 ? -16.609 -2.245 0.755 1.00 45.50 165 GLN A C 1
ATOM 1316 O O . GLN A 1 165 ? -16.670 -1.471 -0.204 1.00 45.50 165 GLN A O 1
ATOM 1321 N N . LYS A 1 166 ? -17.598 -2.340 1.654 1.00 51.72 166 LYS A N 1
ATOM 1322 C CA . LYS A 1 166 ? -18.815 -1.508 1.615 1.00 51.72 166 LYS A CA 1
ATOM 1323 C C . LYS A 1 166 ? -18.503 -0.026 1.834 1.00 51.72 166 LYS A C 1
ATOM 1325 O O . LYS A 1 166 ? -19.059 0.815 1.137 1.00 51.72 166 LYS A O 1
ATOM 1330 N N . ILE A 1 167 ? -17.567 0.293 2.728 1.00 49.84 167 ILE A N 1
ATOM 1331 C CA . ILE A 1 167 ? -17.163 1.682 3.009 1.00 49.84 167 ILE A CA 1
ATOM 1332 C C . ILE A 1 167 ? -16.413 2.298 1.811 1.00 49.84 167 ILE A C 1
ATOM 1334 O O . ILE A 1 167 ? -16.667 3.439 1.436 1.00 49.84 167 ILE A O 1
ATOM 1338 N N . ASN A 1 168 ? -15.570 1.524 1.118 1.00 38.94 168 ASN A N 1
ATOM 1339 C CA . ASN A 1 168 ? -14.847 2.000 -0.072 1.00 38.94 168 ASN A CA 1
ATOM 1340 C C . ASN A 1 168 ? -15.690 2.084 -1.359 1.00 38.94 168 ASN A C 1
ATOM 1342 O O . ASN A 1 168 ? -15.226 2.661 -2.342 1.00 38.94 168 ASN A O 1
ATOM 1346 N N . SER A 1 169 ? -16.898 1.514 -1.380 1.00 42.53 169 SER A N 1
ATOM 1347 C CA . SER A 1 169 ? -17.788 1.517 -2.552 1.00 42.53 169 SER A CA 1
ATOM 1348 C C . SER A 1 169 ? -18.888 2.576 -2.506 1.00 42.53 169 SER A C 1
ATOM 1350 O O . SER A 1 169 ? -19.675 2.612 -3.443 1.00 42.53 169 SER A O 1
ATOM 1352 N N . GLY A 1 170 ? -18.915 3.434 -1.472 1.00 36.62 170 GLY A N 1
ATOM 1353 C CA . GLY A 1 170 ? -19.746 4.639 -1.366 1.00 36.62 170 GLY A CA 1
ATOM 1354 C C . GLY A 1 170 ? -21.105 4.542 -2.062 1.00 36.62 170 GLY A C 1
ATOM 1355 O O . GLY A 1 170 ? -21.222 4.955 -3.206 1.00 36.62 170 GLY A O 1
ATOM 1356 N N . PHE A 1 171 ? -22.133 4.056 -1.362 1.00 36.94 171 PHE A N 1
ATOM 1357 C CA . PHE A 1 171 ? -23.518 4.051 -1.854 1.00 36.94 171 PHE A CA 1
ATOM 1358 C C . PHE A 1 171 ? -23.752 3.267 -3.165 1.00 36.94 171 PHE A C 1
ATOM 1360 O O . PHE A 1 171 ? -23.769 3.812 -4.261 1.00 36.94 171 PHE A O 1
ATOM 1367 N N . THR A 1 172 ? -24.147 2.000 -3.032 1.00 27.95 172 THR A N 1
ATOM 1368 C CA . THR A 1 172 ? -25.307 1.494 -3.785 1.00 27.95 172 THR A CA 1
ATOM 1369 C C . THR A 1 172 ? -26.185 0.695 -2.826 1.00 27.95 172 THR A C 1
ATOM 1371 O O . THR A 1 172 ? -25.780 -0.329 -2.280 1.00 27.95 172 THR A O 1
ATOM 1374 N N . TRP A 1 173 ? -27.376 1.226 -2.553 1.00 29.02 173 TRP A N 1
ATOM 1375 C CA . TRP A 1 173 ? -28.451 0.490 -1.896 1.00 29.02 173 TRP A CA 1
ATOM 1376 C C . TRP A 1 173 ? -29.167 -0.414 -2.904 1.00 29.02 173 TRP A C 1
ATOM 1378 O O . TRP A 1 173 ? -29.193 -0.128 -4.099 1.00 29.02 173 TRP A O 1
ATOM 1388 N N . ASN A 1 174 ? -29.852 -1.404 -2.327 1.00 28.27 174 ASN A N 1
ATOM 1389 C CA . ASN A 1 174 ? -30.896 -2.274 -2.873 1.00 28.27 174 ASN A CA 1
ATOM 1390 C C . ASN A 1 174 ? -30.439 -3.558 -3.579 1.00 28.27 174 ASN A C 1
ATOM 1392 O O . ASN A 1 174 ? -30.029 -3.551 -4.730 1.00 28.27 174 ASN A O 1
ATOM 1396 N N . PHE A 1 175 ? -30.725 -4.690 -2.928 1.00 27.12 175 PHE A N 1
ATOM 1397 C CA . PHE A 1 175 ? -32.019 -5.320 -3.194 1.00 27.12 175 PHE A CA 1
ATOM 1398 C C . PHE A 1 175 ? -32.723 -5.726 -1.891 1.00 27.12 175 PHE A C 1
ATOM 1400 O O . PHE A 1 175 ? -32.213 -6.521 -1.105 1.00 27.12 175 PHE A O 1
ATOM 1407 N N . ARG A 1 176 ? -33.917 -5.152 -1.694 1.00 35.44 176 ARG A N 1
ATOM 1408 C CA . ARG A 1 176 ? -35.024 -5.787 -0.975 1.00 35.44 176 ARG A CA 1
ATOM 1409 C C . ARG A 1 176 ? -35.428 -7.036 -1.757 1.00 35.44 176 ARG A C 1
ATOM 1411 O O . ARG A 1 176 ? -35.803 -6.909 -2.913 1.00 35.44 176 ARG A O 1
ATOM 1418 N N . HIS A 1 177 ? -35.455 -8.174 -1.090 1.00 31.50 177 HIS A N 1
ATOM 1419 C CA . HIS A 1 177 ? -36.586 -9.104 -1.100 1.00 31.50 177 HIS A CA 1
ATOM 1420 C C . HIS A 1 177 ? -36.608 -9.647 0.341 1.00 31.50 177 HIS A C 1
ATOM 1422 O O . HIS A 1 177 ? -35.602 -10.174 0.796 1.00 31.50 177 HIS A O 1
ATOM 1428 N N . GLY A 1 178 ? -37.596 -9.379 1.194 1.00 30.59 178 GLY A N 1
ATOM 1429 C CA . GLY A 1 178 ? -39.016 -9.243 0.903 1.00 30.59 178 GLY A CA 1
ATOM 1430 C C . GLY A 1 178 ? -39.592 -10.638 0.695 1.00 30.59 178 GLY A C 1
ATOM 1431 O O . GLY A 1 178 ? -39.431 -11.163 -0.404 1.00 30.59 178 GLY A O 1
ATOM 1432 N N . ASN A 1 179 ? -40.242 -11.139 1.756 1.00 31.22 179 ASN A N 1
ATOM 1433 C CA . ASN A 1 179 ? -40.936 -12.424 1.969 1.00 31.22 179 ASN A CA 1
ATOM 1434 C C . ASN A 1 179 ? -40.029 -13.451 2.672 1.00 31.22 179 ASN A C 1
ATOM 1436 O O . ASN A 1 179 ? -39.072 -13.933 2.080 1.00 31.22 179 ASN A O 1
ATOM 1440 N N . GLU A 1 180 ? -40.144 -13.738 3.975 1.00 36.88 180 GLU A N 1
ATOM 1441 C CA . GLU A 1 180 ? -41.339 -13.955 4.818 1.00 36.88 180 GLU A CA 1
ATOM 1442 C C . GLU A 1 180 ? -42.382 -14.879 4.176 1.00 36.88 180 GLU A C 1
ATOM 1444 O O . GLU A 1 180 ? -43.067 -14.494 3.229 1.00 36.88 180 GLU A O 1
ATOM 1449 N N . SER A 1 181 ? -42.540 -16.038 4.830 1.00 39.94 181 SER A N 1
ATOM 1450 C CA . SER A 1 181 ? -43.411 -17.200 4.564 1.00 39.94 181 SER A CA 1
ATOM 1451 C C . SER A 1 181 ? -42.826 -18.268 3.644 1.00 39.94 181 SER A C 1
ATOM 1453 O O . SER A 1 181 ? -42.794 -18.060 2.413 1.00 39.94 181 SER A O 1
#

Foldseek 3Di:
DDWAKAFLLLLCLQALHDSVLSVVCLLDLVLLLVLQVVLVVQDPDDSVVLNVVSVVNNPDDDPRMGGLLSVCSRKNVLCNPVPPSSVSSRRSPHWKHFLVLCCVLLVNDSVRLVVQEHDYHDDPLGFDWIDDPPTIITTVVSCCVNRPPPVHNDDPPCVSSVSSVVVNVPDDDDDDDDDDD

Secondary structure (DSSP, 8-state):
----EEEHHHHHHHHT--HHHHHHHHH-HHHHHHHHHHHHTT--S-HHHHHHHHHHHTS-PPTTEEEHHHHHHHH-GGGTT-HHHHHHHHHT---EEEHHHHHHHHT--HHHHHHHEEESS--TTSEEEEEETTEEEEEHHHHHHHS--TTT--TT-HHHHHHHHHHHT------------

pLDDT: mean 78.55, std 18.4, range [27.12, 95.69]

Sequence (181 aa):
MKKVIARTKNLALYLGLDVETVSRFMRNGMLLKEAAERNLIHYAVDKDVLMAAIDREMQRSARGYVNVTLWFVAFAPWLLHSSVEVKRAAAGVPTWMKASDIAEIFDVSAKTLSRNAVIGPEQPHAISAVRVRRTLLCRVSDIAERYPRRDRVIKGDPRIWRDCQKINSGFTWNFRHGNES

Radius of gyration: 17.31 Å; chains: 1; bounding box: 63×30×43 Å

Organism: NCBI:txid2306975

=== Feature glossary ===
The record interleaves many kinds of information about one protein. Here is each kind framed as the question it answers.

Q: What are the backbone torsion angles?
A: φ (phi) and ψ (psi) are the two rotatable backbone dihedrals per residue: φ is the C(i-1)–N–Cα–C torsion, ψ is the N–Cα–C–N(i+1) torsion, both in degrees on (−180°, 180°]. α-helical residues cluster near (−60°, −45°); β-strand residues near (−120°, +130°). A Ramachandran plot is simply a scatter of (φ, ψ) for every residue.

Q: What is the amino-acid chain?
A: This is the polypeptide sequence — one letter per residue, N-terminus first. Length ranges from a few dozen residues for small domains to over a thousand for large multi-domain proteins.

Q: How mobile is each atom in the crystal?
A: For experimental (PDB) structures, the B-factor (temperature factor) quantifies the positional spread of each atom in the crystal — a combination of thermal vibration and static disorder — in units of Å². High B-factors mark flexible loops or poorly resolved regions; low B-factors mark the rigid, well-ordered core.

Q: Are the domains correctly placed relative to each other?
A: Predicted Aligned Error (PAE) is an AlphaFold confidence matrix: entry (i, j) is the expected error in the position of residue j, in ångströms, when the prediction is superimposed on the true structure at residue i. Low PAE within a block of residues means that block is internally rigid and well-predicted; high PAE between two blocks means their relative placement is uncertain even if each block individually is confident.

Q: How confident is the AlphaFold model at each residue?
A: pLDDT is the predicted lDDT-Cα score: AlphaFold's confidence that the local environment of each residue (all inter-atomic distances within 15 Å) is correctly placed. It is a per-residue number between 0 and 100, with higher meaning more reliable.

Q: What family and function is it annotated with?
A: Functional annotations link the protein to curated databases. InterPro entries identify conserved domains and families by matching the sequence against member-database signatures (Pfam, PROSITE, CDD, …). Gene Ontology (GO) terms describe molecular function, biological process, and cellular component in a controlled vocabulary. CATH places the structure in a hierarchical fold classification (Class/Architecture/Topology/Homologous-superfamily). The organism is the source species.

Q: How big and how compact is the whole molecule?
A: Three whole-structure scalars: the radius of gyration (RMS distance of Cα from centroid, in Å), the count of Cα–Cα contacts (pairs closer than 8 Å and separated by more than four residues in sequence — i.e. tertiary, not local, contacts), and the bounding-box dimensions. Together they distinguish compact globular folds from extended fibres or disordered chains.

Q: What known structures does this most resemble?
A: The Foldseek neighbor list gives the closest experimentally determined structures in the PDB, ranked by structural alignment. TM-score near 1 means near-identical fold; near 0.3 means only rough topology match. This is how one finds what a novel AlphaFold prediction most resembles in the solved-structure universe.

Q: Which residues are buried vs exposed?
A: SASA measures how much of the protein is reachable by solvent. It is computed by rolling a water-sized probe over the atomic surface and summing the exposed area (Å²). Per-residue SASA distinguishes core (buried, low SASA) from surface (exposed, high SASA) residues; total SASA is a whole-molecule size measure.

Q: Which residues are in helices, strands, or loops?
A: Eight-state secondary structure (DSSP): H is the canonical α-helix, G the tighter 3₁₀-helix, I the wider π-helix; E/B are β-structure, T and S are turns and bends, and '-' is everything else. DSSP derives these from the pattern of main-chain N–H···O=C hydrogen bonds, not from the sequence.

Q: Where is each backbone atom in 3D?
A: Structure coordinates are given as an mmCIF _atom_site loop: one row per atom with element, residue name, chain id, sequence number, and x/y/z position in Å. Only the four main-chain atoms per residue are included here; side chains are omitted to keep the record compact.

Q: What if only a Cα trace is available?
A: Three-state secondary structure (P-SEA) collapses the eight DSSP classes into helix (a), strand (b), and coil (c). P-SEA assigns these from Cα geometry alone — distances and angles — without requiring backbone oxygens, so it works on any Cα trace.

Q: What do the rendered images show?
A: The six renders are orthographic views along the three Cartesian axes in both directions. Representation (cartoon, sticks, or surface) and color scheme (sequence-rainbow or by-chain) vary across proteins so the training set covers all the common visualization conventions.

Q: What does the local fold look like, residue by residue?
A: Foldseek's 3Di representation compresses backbone geometry into a per-residue letter drawn from a learned twenty-state alphabet. It captures the tertiary interaction pattern around each residue — which residues are packed against it in space, regardless of where they are in sequence.

Q: What do the diagnostic plots show?
A: The contact map is a binary N×N matrix image: pixel (i, j) is dark where Cα_i and Cα_j are within 8 Å and |i−j|>4. Because the |i−j|>4 filter removes local helical contacts, off-diagonal stripes parallel to the main diagonal indicate parallel β-sheets; stripes perpendicular to it indicate antiparallel β-sheets. The Ramachandran plot scatters every residue's (φ, ψ) pair against the sterically allowed regions. The PAE heatmap renders the predicted-aligned-error matrix.